Protein AF-A0A1M6RFF5-F1 (afdb_monomer_lite)

Foldseek 3Di:
DQCVQAVPAPQAQLQPRHGCDDPCNVVCVVVQFHQDPQARSHTRVVVCVQAVPPQFDKDKKKKKKKFFPCLVVCVVPDDPVVSVVVLVVLVVQLNVLLNVLVWGFPDDDRSMTMTMQDCSRRNPCSLVSNVVSQLSSLVVQPQQPPVHGPTFMFMEMEIDIWGWYWDDDDVGDIDTDTDDVNVLVRVQQRVVGGGQKYKYAPVSCVVCVVPADWDWDWDDGPPDDHTGIITMDGNHHD

pLDDT: mean 91.24, std 8.78, range [55.41, 98.75]

Radius of gyration: 18.97 Å; chains: 1; bounding box: 52×44×56 Å

Organism: NCBI:txid722472

Sequence (238 aa):
MLRLMSPTAHDRCRLCYAGFDGFTAPIMRAMGRAQWRRNPHYCEKCESVLAEQRGGTEMEIAVLFADVRGSTQFAASMRPAEFAALIQRFFKTATEIFTWTDAIIDKMVGDEVIGIFVPGLIGPDYRRRAVAAGLKLLRATGHADPAGPWLSIGVGVHAGETFLGSIGAEGGAYQFAVLGDTMNFGARLVAAAKGGEMVLSEAVWKDVSGEVAAQPRSLELKGYAGPVRTYATQLTPK

InterPro domains:
  IPR001054 Adenylyl cyclase class-3/4/guanylyl cyclase [PF00211] (60-231)
  IPR001054 Adenylyl cyclase class-3/4/guanylyl cyclase [PS50125] (62-190)
  IPR001054 Adenylyl cyclase class-3/4/guanylyl cyclase [SM00044] (11-216)
  IPR001054 Adenylyl cyclase class-3/4/guanylyl cyclase [cd07302] (60-232)
  IPR029787 Nucleotide cyclase [G3DSA:3.30.70.1230] (56-236)
  IPR029787 Nucleotide cyclase [SSF55073] (55-232)
  IPR050697 Adenylyl/Guanylyl Cyclase Class-3/4 [PTHR43081] (54-234)

Secondary structure (DSSP, 8-state):
-TTTTSTT-SSB-TTT--BSSSTTHHHHHHTT-SEETTEEEEEHHHHHHHH-SBT-EEEEEEEEEEEETTHHHHHHHS-HHHHHHHHHHHHHHHHHHHHHTT-EEEEEETTEEEEEE-HHHH-TTHHHHHHHHHHHHHHHTTTTSTT--SS-EEEEEEEEEEEEEEE--TTS--EEEEESHHHHHHHHHHHHPPTTEEEEEHHHHHHHTTTS--EEEEEE-TTSSSEEEEEEEE----

Structure (mmCIF, N/CA/C/O backbone):
data_AF-A0A1M6RFF5-F1
#
_entry.id   AF-A0A1M6RFF5-F1
#
loop_
_atom_site.group_PDB
_atom_site.id
_atom_site.type_symbol
_atom_site.label_atom_id
_atom_site.label_alt_id
_atom_site.label_comp_id
_atom_site.label_asym_id
_atom_site.label_entity_id
_atom_site.label_seq_id
_atom_site.pdbx_PDB_ins_code
_atom_site.Cartn_x
_atom_site.Cartn_y
_atom_site.Cartn_z
_atom_site.occupancy
_atom_site.B_iso_or_equiv
_atom_site.auth_seq_id
_atom_site.auth_comp_id
_atom_site.auth_asym_id
_atom_site.auth_atom_id
_atom_site.pdbx_PDB_model_num
ATOM 1 N N . MET A 1 1 ? 5.241 15.923 -25.890 1.00 75.00 1 MET A N 1
ATOM 2 C CA . MET A 1 1 ? 6.548 15.575 -26.494 1.00 75.00 1 MET A CA 1
ATOM 3 C C . MET A 1 1 ? 6.849 14.075 -26.414 1.00 75.00 1 MET A C 1
ATOM 5 O O . MET A 1 1 ? 6.876 13.443 -27.455 1.00 75.00 1 MET A O 1
ATOM 9 N N . LEU A 1 2 ? 6.972 13.464 -25.224 1.00 83.19 2 LEU A N 1
ATOM 10 C CA . LEU A 1 2 ? 7.360 12.042 -25.076 1.00 83.19 2 LEU A CA 1
ATOM 11 C C . LEU A 1 2 ? 6.427 11.027 -25.766 1.00 83.19 2 LEU A C 1
ATOM 13 O O . LEU A 1 2 ? 6.903 10.051 -26.345 1.00 83.19 2 LEU A O 1
ATOM 17 N N . ARG A 1 3 ? 5.112 11.287 -25.782 1.00 82.81 3 ARG A N 1
ATOM 18 C CA . ARG A 1 3 ? 4.137 10.468 -26.523 1.00 82.81 3 ARG A CA 1
ATOM 19 C C . ARG A 1 3 ? 4.398 10.466 -28.036 1.00 82.81 3 ARG A C 1
ATOM 21 O O . ARG A 1 3 ? 4.304 9.420 -28.665 1.00 82.81 3 ARG A O 1
ATOM 28 N N . LEU A 1 4 ? 4.778 11.618 -28.596 1.00 84.69 4 LEU A N 1
ATOM 29 C CA . LEU A 1 4 ? 5.130 11.763 -30.017 1.00 84.69 4 LEU A CA 1
ATOM 30 C C . LEU A 1 4 ? 6.469 11.090 -30.342 1.00 84.69 4 LEU A C 1
ATOM 32 O O . LEU A 1 4 ? 6.644 10.582 -31.438 1.00 84.69 4 LEU A O 1
ATOM 36 N N . MET A 1 5 ? 7.391 11.051 -29.377 1.00 83.56 5 MET A N 1
ATOM 37 C CA . MET A 1 5 ? 8.697 10.396 -29.518 1.00 83.56 5 MET A CA 1
ATOM 38 C C . MET A 1 5 ? 8.632 8.865 -29.435 1.00 83.56 5 MET A C 1
ATOM 40 O O . MET A 1 5 ? 9.646 8.216 -29.641 1.00 83.56 5 MET A O 1
ATOM 44 N N . SER A 1 6 ? 7.482 8.283 -29.089 1.00 83.06 6 SER A N 1
ATOM 45 C CA . SER A 1 6 ? 7.296 6.830 -28.973 1.00 83.06 6 SER A CA 1
ATOM 46 C C . SER A 1 6 ? 5.928 6.418 -29.526 1.00 83.06 6 SER A C 1
ATOM 48 O O . SER A 1 6 ? 5.113 5.871 -28.790 1.00 83.06 6 SER A O 1
ATOM 50 N N . PRO A 1 7 ? 5.602 6.718 -30.795 1.00 83.38 7 PRO A N 1
ATOM 51 C CA . PRO A 1 7 ? 4.227 6.642 -31.296 1.00 83.38 7 PRO A CA 1
ATOM 52 C C . PRO A 1 7 ? 3.668 5.212 -31.320 1.00 83.38 7 PRO A C 1
ATOM 54 O O . PRO A 1 7 ? 2.469 5.030 -31.147 1.00 83.38 7 PRO A O 1
ATOM 57 N N . THR A 1 8 ? 4.531 4.203 -31.453 1.00 87.56 8 THR A N 1
ATOM 58 C CA . THR A 1 8 ? 4.153 2.781 -31.515 1.00 87.56 8 THR A CA 1
ATOM 59 C C . THR A 1 8 ? 4.081 2.094 -30.150 1.00 87.56 8 THR A C 1
ATOM 61 O O . THR A 1 8 ? 3.824 0.897 -30.103 1.00 87.56 8 THR A O 1
ATOM 64 N N . ALA A 1 9 ? 4.390 2.799 -29.058 1.00 87.50 9 ALA A N 1
ATOM 65 C CA . ALA A 1 9 ? 4.389 2.210 -27.722 1.00 87.50 9 ALA A CA 1
ATOM 66 C C . ALA A 1 9 ? 2.955 2.033 -27.196 1.00 87.50 9 ALA A C 1
ATOM 68 O O . ALA A 1 9 ? 2.163 2.987 -27.213 1.00 87.50 9 ALA A O 1
ATOM 69 N N . HIS A 1 10 ? 2.636 0.837 -26.713 1.00 88.81 10 HIS A N 1
ATOM 70 C CA . HIS A 1 10 ? 1.368 0.529 -26.053 1.00 88.81 10 HIS A CA 1
ATOM 71 C C . HIS A 1 10 ? 1.511 0.709 -24.544 1.00 88.81 10 HIS A C 1
ATOM 73 O O . HIS A 1 10 ? 0.690 1.390 -23.926 1.00 88.81 10 HIS A O 1
ATOM 79 N N . ASP A 1 11 ? 2.607 0.201 -23.982 1.00 92.00 11 ASP A N 1
ATOM 80 C CA . ASP A 1 11 ? 2.916 0.317 -22.564 1.00 92.00 11 ASP A CA 1
ATOM 81 C C . ASP A 1 11 ? 3.683 1.606 -22.300 1.00 92.00 11 ASP A C 1
ATOM 83 O O . ASP A 1 11 ? 4.718 1.900 -22.907 1.00 92.00 11 ASP A O 1
ATOM 87 N N . ARG A 1 12 ? 3.148 2.428 -21.396 1.00 92.94 12 ARG A N 1
ATOM 88 C CA . ARG A 1 12 ? 3.664 3.775 -21.151 1.00 92.94 12 ARG A CA 1
ATOM 89 C C . ARG A 1 12 ? 3.690 4.117 -19.678 1.00 92.94 12 ARG A C 1
ATOM 91 O O . ARG A 1 12 ? 2.824 3.710 -18.910 1.00 92.94 12 ARG A O 1
ATOM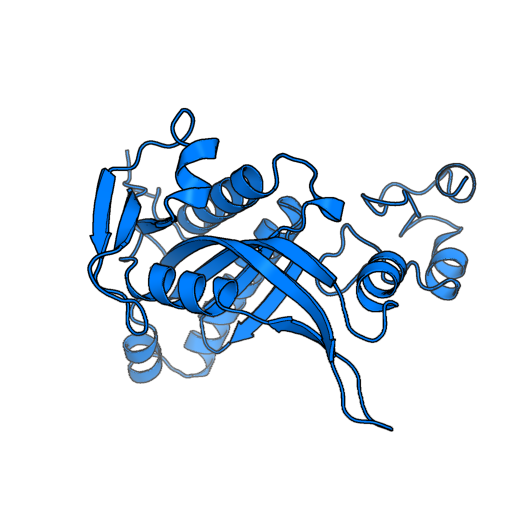 98 N N . CYS A 1 13 ? 4.638 4.978 -19.324 1.00 92.81 13 CYS A N 1
ATOM 99 C CA . CYS A 1 13 ? 4.656 5.634 -18.029 1.00 92.81 13 CYS A CA 1
ATOM 100 C C . CYS A 1 13 ? 3.371 6.452 -17.833 1.00 92.81 13 CYS A C 1
ATOM 102 O O . CYS A 1 13 ? 3.080 7.334 -18.643 1.00 92.81 13 CYS A O 1
ATOM 104 N N . ARG A 1 14 ? 2.640 6.220 -16.739 1.00 91.56 14 ARG A N 1
ATOM 105 C CA . ARG A 1 14 ? 1.388 6.931 -16.422 1.00 91.56 14 ARG A CA 1
ATOM 106 C C . ARG A 1 14 ? 1.585 8.418 -16.138 1.00 91.56 14 ARG A C 1
ATOM 108 O O . ARG A 1 14 ? 0.669 9.199 -16.365 1.00 91.56 14 ARG A O 1
ATOM 115 N N . LEU A 1 15 ? 2.780 8.819 -15.696 1.00 89.31 15 LEU A N 1
ATOM 116 C CA . LEU A 1 15 ? 3.081 10.221 -15.395 1.00 89.31 15 LEU A CA 1
ATOM 117 C C . LEU A 1 15 ? 3.548 11.003 -16.630 1.00 89.31 15 LEU A C 1
ATOM 119 O O . LEU A 1 15 ? 3.009 12.056 -16.953 1.00 89.31 15 LEU A O 1
ATOM 123 N N . CYS A 1 16 ? 4.575 10.509 -17.328 1.00 90.56 16 CYS A N 1
ATOM 124 C CA . CYS A 1 16 ? 5.233 11.260 -18.406 1.00 90.56 16 CYS A CA 1
ATOM 125 C C . CYS A 1 16 ? 4.971 10.716 -19.820 1.00 90.56 16 CYS A C 1
ATOM 127 O O . CYS A 1 16 ? 5.478 11.279 -20.791 1.00 90.56 16 CYS A O 1
ATOM 129 N N . TYR A 1 17 ? 4.199 9.632 -19.955 1.00 91.62 17 TYR A N 1
ATOM 130 C CA . TYR A 1 17 ? 3.838 8.984 -21.225 1.00 91.62 17 TYR A CA 1
ATOM 131 C C . TYR A 1 17 ? 5.009 8.428 -22.053 1.00 91.62 17 TYR A C 1
ATOM 133 O O . TYR A 1 17 ? 4.837 8.126 -23.239 1.00 91.62 17 TYR A O 1
ATOM 141 N N . ALA A 1 18 ? 6.192 8.281 -21.450 1.00 92.44 18 ALA A N 1
ATOM 142 C CA . ALA A 1 18 ? 7.324 7.596 -22.066 1.00 92.44 18 ALA A CA 1
ATOM 143 C C . ALA A 1 18 ? 6.964 6.138 -22.383 1.00 92.44 18 ALA A C 1
ATOM 145 O O . ALA A 1 18 ? 6.415 5.456 -21.521 1.00 92.44 18 ALA A O 1
ATOM 146 N N . GLY A 1 19 ? 7.250 5.690 -23.606 1.00 93.38 19 GLY A N 1
ATOM 147 C CA . GLY A 1 19 ? 7.002 4.314 -24.035 1.00 93.38 19 GLY A CA 1
ATOM 148 C C . GLY A 1 19 ? 8.021 3.325 -23.473 1.00 93.38 19 GLY A C 1
ATOM 149 O O . GLY A 1 19 ? 9.222 3.600 -23.504 1.00 93.38 19 GLY A O 1
ATOM 150 N N . PHE A 1 20 ? 7.532 2.187 -22.985 1.00 94.25 20 PHE A N 1
ATOM 151 C CA . PHE A 1 20 ? 8.335 1.072 -22.476 1.00 94.25 20 PHE A CA 1
ATOM 152 C C . PHE A 1 20 ? 8.594 -0.006 -23.532 1.00 94.25 20 PHE A C 1
ATOM 154 O O . PHE A 1 20 ? 9.557 -0.763 -23.414 1.00 94.25 20 PHE A O 1
ATOM 161 N N . ASP A 1 21 ? 7.778 -0.035 -24.581 1.00 92.94 21 ASP A N 1
ATOM 162 C CA . ASP A 1 21 ? 7.839 -0.955 -25.709 1.00 92.94 21 ASP A CA 1
ATOM 163 C C . ASP A 1 21 ? 7.992 -0.210 -27.052 1.00 92.94 21 ASP A C 1
ATOM 165 O O . ASP A 1 21 ? 8.159 1.015 -27.128 1.00 92.94 21 ASP A O 1
ATOM 169 N N . GLY A 1 22 ? 7.994 -0.975 -28.143 1.00 90.88 22 GLY A N 1
ATOM 170 C CA . GLY A 1 22 ? 8.186 -0.459 -29.494 1.00 90.88 22 GLY A CA 1
ATOM 171 C C . GLY A 1 22 ? 9.643 -0.138 -29.839 1.00 90.88 22 GLY A C 1
ATOM 172 O O . GLY A 1 22 ? 10.573 -0.332 -29.055 1.00 90.88 22 GLY A O 1
ATOM 173 N N . PHE A 1 23 ? 9.855 0.364 -31.057 1.00 92.00 23 PHE A N 1
ATOM 174 C CA . PHE A 1 23 ? 11.204 0.521 -31.612 1.00 92.00 23 PHE A CA 1
ATOM 175 C C . PHE A 1 23 ? 12.055 1.573 -30.877 1.00 92.00 23 PHE A C 1
ATOM 177 O O . PHE A 1 23 ? 13.281 1.509 -30.903 1.00 92.00 23 PHE A O 1
ATOM 184 N N . THR A 1 24 ? 11.418 2.527 -30.187 1.00 90.81 24 THR A N 1
ATOM 185 C CA . THR A 1 24 ? 12.099 3.581 -29.418 1.00 90.81 24 THR A CA 1
ATOM 186 C C . THR A 1 24 ? 12.433 3.175 -27.982 1.00 90.81 24 THR A C 1
ATOM 188 O O . THR A 1 24 ? 13.111 3.931 -27.288 1.00 90.81 24 THR A O 1
ATOM 191 N N . ALA A 1 25 ? 11.986 2.003 -27.510 1.00 91.62 25 ALA A N 1
ATOM 192 C CA . ALA A 1 25 ? 12.207 1.555 -26.133 1.00 91.62 25 ALA A CA 1
ATOM 193 C C . ALA A 1 25 ? 13.691 1.495 -25.715 1.00 91.62 25 ALA A C 1
ATOM 195 O O . ALA A 1 25 ? 13.999 1.927 -24.602 1.00 91.62 25 ALA A O 1
ATOM 196 N N . PRO A 1 26 ? 14.651 1.033 -26.549 1.00 93.19 26 PRO A N 1
ATOM 197 C CA . PRO A 1 26 ? 16.071 1.077 -26.190 1.00 93.19 26 PRO A CA 1
ATOM 198 C C . PRO A 1 26 ? 16.573 2.498 -25.901 1.00 93.19 26 PRO A C 1
ATOM 200 O O . PRO A 1 26 ? 17.282 2.706 -24.919 1.00 93.19 26 PRO A O 1
ATOM 203 N N . ILE A 1 27 ? 16.140 3.482 -26.699 1.00 93.38 27 ILE A N 1
ATOM 204 C CA . ILE A 1 27 ? 16.496 4.896 -26.515 1.00 93.38 27 ILE A CA 1
ATOM 205 C C . ILE A 1 27 ? 15.865 5.435 -25.227 1.00 93.38 27 ILE A C 1
ATOM 207 O O . ILE A 1 27 ? 16.548 6.064 -24.424 1.00 93.38 27 ILE A O 1
ATOM 211 N N . MET A 1 28 ? 14.583 5.143 -24.983 1.00 93.19 28 MET A N 1
ATOM 212 C CA . MET A 1 28 ? 13.897 5.562 -23.754 1.00 93.19 28 MET A CA 1
ATOM 213 C C . MET A 1 28 ? 14.585 4.999 -22.504 1.00 93.19 28 MET A C 1
ATOM 215 O O . MET A 1 28 ? 14.827 5.744 -21.555 1.00 93.19 28 MET A O 1
ATOM 219 N N . ARG A 1 29 ? 14.977 3.718 -22.516 1.00 93.25 29 ARG A N 1
ATOM 220 C CA . ARG A 1 29 ? 15.738 3.101 -21.417 1.00 93.25 29 ARG A CA 1
ATOM 221 C C . ARG A 1 29 ? 17.083 3.788 -21.191 1.00 93.25 29 ARG A C 1
ATOM 223 O O . ARG A 1 29 ? 17.393 4.112 -20.052 1.00 93.25 29 ARG A O 1
ATOM 230 N N . ALA A 1 30 ? 17.830 4.094 -22.254 1.00 92.44 30 ALA A N 1
ATOM 231 C CA . ALA A 1 30 ? 19.095 4.827 -22.146 1.00 92.44 30 ALA A CA 1
ATOM 232 C C . ALA A 1 30 ? 18.930 6.236 -21.538 1.00 92.44 30 ALA A C 1
ATOM 234 O O . ALA A 1 30 ? 19.848 6.749 -20.908 1.00 92.44 30 ALA A O 1
ATOM 235 N N . MET A 1 31 ? 17.747 6.846 -21.665 1.00 90.50 31 MET A N 1
ATOM 236 C CA . MET A 1 31 ? 17.395 8.123 -21.025 1.00 90.50 31 MET A CA 1
ATOM 237 C C . MET A 1 31 ? 16.884 7.972 -19.575 1.00 90.50 31 MET A C 1
ATOM 239 O O . MET A 1 31 ? 16.286 8.910 -19.040 1.00 90.50 31 MET A O 1
ATOM 243 N N . GLY A 1 32 ? 17.045 6.798 -18.954 1.00 90.69 32 GLY A N 1
ATOM 244 C CA . GLY A 1 32 ? 16.529 6.497 -17.616 1.00 90.69 32 GLY A CA 1
ATOM 245 C C . GLY A 1 32 ? 15.008 6.372 -17.581 1.00 90.69 32 GLY A C 1
ATOM 246 O O . 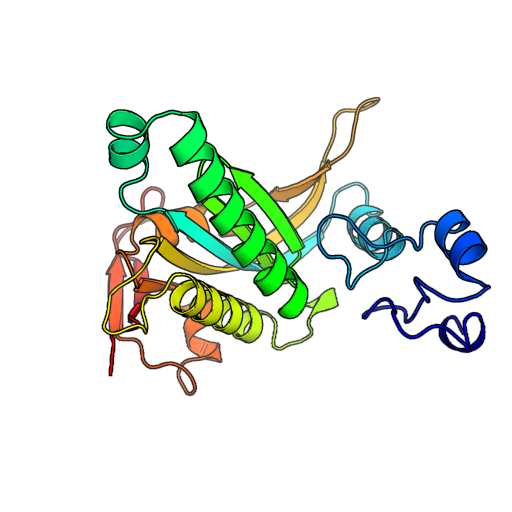GLY A 1 32 ? 14.375 6.734 -16.599 1.00 90.69 32 GLY A O 1
ATOM 247 N N . ARG A 1 33 ? 14.367 5.950 -18.677 1.00 93.31 33 ARG A N 1
ATOM 248 C CA . ARG A 1 33 ? 12.905 5.773 -18.747 1.00 93.31 33 ARG A CA 1
ATOM 249 C C . ARG A 1 33 ? 12.496 4.307 -18.872 1.00 93.31 33 ARG A C 1
ATOM 251 O O . ARG A 1 33 ? 11.455 4.019 -19.457 1.00 93.31 33 ARG A O 1
ATOM 258 N N . ALA A 1 34 ? 13.294 3.389 -18.329 1.00 92.88 34 ALA A N 1
ATOM 259 C CA . ALA A 1 34 ? 12.854 2.012 -18.131 1.00 92.88 34 ALA A CA 1
ATOM 260 C C . ALA A 1 34 ? 11.740 1.948 -17.073 1.00 92.88 34 ALA A C 1
ATOM 262 O O . ALA A 1 34 ? 11.522 2.916 -16.340 1.00 92.88 34 ALA A O 1
ATOM 263 N N . GLN A 1 35 ? 11.020 0.829 -17.013 1.00 93.19 35 GLN A N 1
ATOM 264 C CA . GLN A 1 35 ? 10.002 0.607 -15.988 1.00 93.19 35 GLN A CA 1
ATOM 265 C C . GLN A 1 35 ? 10.637 0.609 -14.601 1.00 93.19 35 GLN A C 1
ATOM 267 O O . GLN A 1 35 ? 11.632 -0.069 -14.354 1.00 93.19 35 GLN A O 1
ATOM 272 N N . TRP A 1 36 ? 10.032 1.352 -13.686 1.00 91.12 36 TRP A N 1
ATOM 273 C CA . TRP A 1 36 ? 10.502 1.442 -12.319 1.00 91.12 36 TRP A CA 1
ATOM 274 C C . TRP A 1 36 ? 10.173 0.170 -11.541 1.00 91.12 36 TRP A C 1
ATOM 276 O O . TRP A 1 36 ? 9.034 -0.296 -11.521 1.00 91.12 36 TRP A O 1
ATOM 286 N N . ARG A 1 37 ? 11.162 -0.367 -10.824 1.00 88.94 37 ARG A N 1
ATOM 287 C CA . ARG A 1 37 ? 11.017 -1.612 -10.060 1.00 88.94 37 ARG A CA 1
ATOM 288 C C . ARG A 1 37 ? 9.941 -1.553 -8.967 1.00 88.94 37 ARG A C 1
ATOM 290 O O . ARG A 1 37 ? 9.351 -2.586 -8.665 1.00 88.94 37 ARG A O 1
ATOM 297 N N . ARG A 1 38 ? 9.687 -0.385 -8.363 1.00 88.25 38 ARG A N 1
ATOM 298 C CA . ARG A 1 38 ? 8.684 -0.239 -7.287 1.00 88.25 38 ARG A CA 1
ATOM 299 C C . ARG A 1 38 ? 7.257 -0.098 -7.811 1.00 88.25 38 ARG A C 1
ATOM 301 O O . ARG A 1 38 ? 6.327 -0.367 -7.061 1.00 88.25 38 ARG A O 1
ATOM 308 N N . ASN A 1 39 ? 7.090 0.323 -9.066 1.00 92.19 39 ASN A N 1
ATOM 309 C CA . ASN A 1 39 ? 5.821 0.294 -9.785 1.00 92.19 39 ASN A CA 1
ATOM 310 C C . ASN A 1 39 ? 6.082 0.379 -11.308 1.00 92.19 39 ASN A C 1
ATOM 312 O O . ASN A 1 39 ? 6.390 1.466 -11.811 1.00 92.19 39 ASN A O 1
ATOM 316 N N . PRO A 1 40 ? 5.919 -0.730 -12.054 1.00 93.31 40 PRO A N 1
ATOM 317 C CA . PRO A 1 40 ? 6.206 -0.792 -13.491 1.00 93.31 40 PRO A CA 1
ATOM 318 C C . PRO A 1 40 ? 5.343 0.108 -14.389 1.00 93.31 40 PRO A C 1
ATOM 320 O O . PRO A 1 40 ? 5.634 0.233 -15.580 1.00 93.31 40 PRO A O 1
ATOM 323 N N . HIS A 1 41 ? 4.291 0.742 -13.858 1.00 93.19 41 HIS A N 1
ATOM 324 C CA . HIS A 1 41 ? 3.524 1.761 -14.578 1.00 93.19 41 HIS A CA 1
ATOM 325 C C . HIS A 1 41 ? 4.205 3.134 -14.607 1.00 93.19 41 HIS A C 1
ATOM 327 O O . HIS A 1 41 ? 3.755 4.022 -15.331 1.00 93.19 41 HIS A O 1
ATOM 333 N N . TYR A 1 42 ? 5.286 3.327 -13.854 1.00 92.31 42 TYR A N 1
ATOM 334 C CA . TYR A 1 42 ? 6.084 4.549 -13.849 1.00 92.31 42 TYR A CA 1
ATOM 335 C C . TYR A 1 42 ? 7.500 4.255 -14.336 1.00 92.31 42 TYR A C 1
ATOM 337 O O . TYR A 1 42 ? 7.938 3.108 -14.342 1.00 92.31 42 TYR A O 1
ATOM 345 N N . CYS A 1 43 ? 8.213 5.282 -14.799 1.00 92.69 43 CYS A N 1
ATOM 346 C CA . CYS A 1 43 ? 9.575 5.115 -15.304 1.00 92.69 43 CYS A CA 1
ATOM 347 C C . CYS A 1 43 ? 10.625 5.525 -14.266 1.00 92.69 43 CYS A C 1
ATOM 349 O O . CYS A 1 43 ? 10.338 6.374 -13.426 1.00 92.69 43 CYS A O 1
ATOM 351 N N . GLU A 1 44 ? 11.849 5.013 -14.370 1.00 90.19 44 GLU A N 1
ATOM 352 C CA . GLU A 1 44 ? 12.970 5.347 -13.468 1.00 90.19 44 GLU A CA 1
ATOM 353 C C . GLU A 1 44 ? 13.231 6.864 -13.363 1.00 90.19 44 GLU A C 1
ATOM 355 O O . GLU A 1 44 ? 13.549 7.374 -12.296 1.00 90.19 44 GLU A O 1
ATOM 360 N N . LYS A 1 45 ? 12.995 7.648 -14.424 1.00 87.56 45 LYS A N 1
ATOM 361 C CA . LYS A 1 45 ? 13.113 9.116 -14.365 1.00 87.56 45 LYS A CA 1
ATOM 362 C C . LYS A 1 45 ? 12.076 9.757 -13.435 1.00 87.56 45 LYS A C 1
ATOM 364 O O . LYS A 1 45 ? 12.307 10.839 -12.916 1.00 87.56 45 LYS A O 1
ATOM 369 N N . CYS A 1 46 ? 10.921 9.127 -13.229 1.00 83.88 46 CYS A N 1
ATOM 370 C CA . CYS A 1 46 ? 9.929 9.604 -12.263 1.00 83.88 46 CYS A CA 1
ATOM 371 C C . CYS A 1 46 ? 10.393 9.338 -10.828 1.00 83.88 46 CYS A C 1
ATOM 373 O O . CYS A 1 46 ? 10.234 10.212 -9.984 1.00 83.88 46 CYS A O 1
ATOM 375 N N . GLU A 1 47 ? 11.014 8.182 -10.571 1.00 79.38 47 GLU A N 1
ATOM 376 C CA . GLU A 1 47 ? 11.708 7.915 -9.304 1.00 79.38 47 GLU A CA 1
ATOM 377 C C . GLU A 1 47 ? 12.803 8.949 -9.071 1.00 79.38 47 GLU A C 1
ATOM 379 O O . GLU A 1 47 ? 12.871 9.538 -7.996 1.00 79.38 47 GLU A O 1
ATOM 384 N N . SER A 1 48 ? 13.623 9.208 -10.091 1.00 76.06 48 SER A N 1
ATOM 385 C CA . SER A 1 48 ? 14.711 10.164 -9.969 1.00 76.06 48 SER A CA 1
ATOM 386 C C . SER A 1 48 ? 14.175 11.561 -9.675 1.00 76.06 48 SER A C 1
ATOM 388 O O . SER A 1 48 ? 14.680 12.188 -8.769 1.00 76.06 48 SER A O 1
ATOM 390 N N . VAL A 1 49 ? 13.101 12.025 -10.318 1.00 75.81 49 VAL A N 1
ATOM 391 C CA . VAL A 1 49 ? 12.481 13.325 -9.994 1.00 75.81 49 VAL A CA 1
ATOM 392 C C . VAL A 1 49 ? 11.934 13.366 -8.562 1.00 75.81 49 VAL A C 1
ATOM 394 O O . VAL A 1 49 ? 12.097 14.380 -7.888 1.00 75.81 49 VAL A O 1
ATOM 397 N N . LEU A 1 50 ? 11.332 12.276 -8.073 1.00 70.38 50 LEU A N 1
ATOM 398 C CA . LEU A 1 50 ? 10.900 12.171 -6.672 1.00 70.38 50 LEU A CA 1
ATOM 399 C C . LEU A 1 50 ? 12.089 12.162 -5.690 1.00 70.38 50 LEU A C 1
ATOM 401 O O . LEU A 1 50 ? 11.939 12.588 -4.549 1.00 70.38 50 LEU A O 1
ATOM 405 N N . ALA A 1 51 ? 13.263 11.696 -6.124 1.00 66.38 51 ALA A N 1
ATOM 406 C CA . ALA A 1 51 ? 14.465 11.541 -5.304 1.00 66.38 51 ALA A CA 1
ATOM 407 C C . ALA A 1 51 ? 15.536 12.642 -5.499 1.00 66.38 51 ALA A C 1
ATOM 409 O O . ALA A 1 51 ? 16.453 12.742 -4.687 1.00 66.38 51 ALA A O 1
ATOM 410 N N . GLU A 1 52 ? 15.461 13.444 -6.568 1.00 60.84 52 GLU A N 1
ATOM 411 C CA . GLU A 1 52 ? 16.509 14.374 -7.042 1.00 60.84 52 GLU A CA 1
ATOM 412 C C . GLU A 1 52 ? 16.622 15.633 -6.164 1.00 60.84 52 GLU A C 1
ATOM 414 O O . GLU A 1 52 ? 17.632 16.336 -6.221 1.00 60.84 52 GLU A O 1
ATOM 419 N N . GLN A 1 53 ? 15.654 15.881 -5.278 1.00 55.94 53 GLN A N 1
ATOM 420 C CA . GLN A 1 53 ? 15.820 16.808 -4.159 1.00 55.94 53 GLN A CA 1
ATOM 421 C C . GLN A 1 53 ? 16.677 16.116 -3.088 1.00 55.94 53 GLN A C 1
ATOM 423 O O . GLN A 1 53 ? 16.171 15.368 -2.248 1.00 55.94 53 GLN A O 1
ATOM 428 N N . ARG A 1 54 ? 17.999 16.341 -3.112 1.00 57.12 54 ARG A N 1
ATOM 429 C CA . ARG A 1 54 ? 18.863 16.003 -1.967 1.00 57.12 54 ARG A CA 1
ATOM 430 C C . ARG A 1 54 ? 18.283 16.695 -0.732 1.00 57.12 54 ARG A C 1
ATOM 432 O O . ARG A 1 54 ? 18.237 17.919 -0.698 1.00 57.12 54 ARG A O 1
ATOM 439 N N . GLY A 1 55 ? 17.827 15.910 0.242 1.00 62.53 55 GLY A N 1
ATOM 440 C CA . GLY A 1 55 ? 17.120 16.422 1.418 1.00 62.53 55 GLY A CA 1
ATOM 441 C C . GLY A 1 55 ? 15.600 16.239 1.405 1.00 62.53 55 GLY A C 1
ATOM 442 O O . GLY A 1 55 ? 14.988 16.620 2.387 1.00 62.53 55 GLY A O 1
ATOM 443 N N . GLY A 1 56 ? 15.002 15.622 0.377 1.00 76.69 56 GLY A N 1
ATOM 444 C CA . GLY A 1 56 ? 13.580 15.247 0.355 1.00 76.69 56 GLY A CA 1
ATOM 445 C C . GLY A 1 56 ? 12.593 16.415 0.413 1.00 76.69 56 GLY A C 1
ATOM 446 O O . GLY A 1 56 ? 12.957 17.579 0.270 1.00 76.69 56 GLY A O 1
ATOM 447 N N . THR A 1 57 ? 11.314 16.093 0.580 1.00 85.00 57 THR A N 1
ATOM 448 C CA . THR A 1 57 ? 10.231 17.057 0.788 1.00 85.00 57 THR A CA 1
ATOM 449 C C . THR A 1 57 ? 9.285 16.545 1.866 1.00 85.00 57 THR A C 1
ATOM 451 O O . THR A 1 57 ? 9.042 15.341 1.969 1.00 85.00 57 THR A O 1
ATOM 454 N N . GLU A 1 58 ? 8.759 17.452 2.681 1.00 90.25 58 GLU A N 1
ATOM 455 C CA . GLU A 1 58 ? 7.642 17.149 3.567 1.00 90.25 58 GLU A CA 1
ATOM 456 C C . GLU A 1 58 ? 6.353 17.274 2.767 1.00 90.25 58 GLU A C 1
ATOM 458 O O . GLU A 1 58 ? 6.055 18.322 2.192 1.00 90.25 58 GLU A O 1
ATOM 463 N N . MET A 1 59 ? 5.605 16.181 2.686 1.00 91.56 59 MET A N 1
ATOM 464 C CA . MET A 1 59 ? 4.322 16.184 2.007 1.00 91.56 59 MET A CA 1
ATOM 465 C C . MET A 1 59 ? 3.374 15.173 2.624 1.00 91.56 59 MET A C 1
ATOM 467 O O . MET A 1 59 ? 3.777 14.177 3.227 1.00 91.56 59 MET A O 1
ATOM 471 N N . GLU A 1 60 ? 2.088 15.418 2.427 1.00 95.44 60 GLU A N 1
ATOM 472 C CA . GLU A 1 60 ? 1.065 14.461 2.794 1.00 95.44 60 GLU A CA 1
ATOM 473 C C . GLU A 1 60 ? 1.031 13.291 1.803 1.00 95.44 60 GLU A C 1
ATOM 475 O O . GLU A 1 60 ? 1.006 13.479 0.583 1.00 95.44 60 GLU A O 1
ATOM 480 N N . ILE A 1 61 ? 1.014 12.070 2.333 1.00 97.00 61 ILE A N 1
ATOM 481 C CA . ILE A 1 61 ? 0.842 10.832 1.567 1.00 97.00 61 ILE A CA 1
ATOM 482 C C . ILE A 1 61 ? -0.195 9.945 2.249 1.00 97.00 61 ILE A C 1
ATOM 484 O O . ILE A 1 61 ? -0.539 10.159 3.411 1.00 97.00 61 ILE A O 1
ATOM 488 N N . ALA A 1 62 ? -0.655 8.904 1.554 1.00 98.38 62 ALA A N 1
ATOM 489 C CA . ALA A 1 62 ? -1.305 7.776 2.210 1.00 98.38 62 ALA A CA 1
ATOM 490 C C . ALA A 1 62 ? -0.377 6.562 2.208 1.00 98.38 62 ALA A C 1
ATOM 492 O O . ALA A 1 62 ? 0.380 6.334 1.267 1.00 98.38 62 ALA A O 1
ATOM 493 N N . VAL A 1 63 ? -0.450 5.776 3.271 1.00 98.50 63 VAL A N 1
ATOM 494 C CA . VAL A 1 63 ? 0.310 4.544 3.454 1.00 98.50 63 VAL A CA 1
ATOM 495 C C . VAL A 1 63 ? -0.658 3.408 3.723 1.00 98.50 63 VAL A C 1
ATOM 497 O O . VAL A 1 63 ? -1.624 3.556 4.474 1.00 98.50 63 VAL A O 1
ATOM 500 N N . LEU A 1 64 ? -0.393 2.272 3.096 1.00 98.69 64 LEU A N 1
ATOM 501 C CA . LEU A 1 64 ? -1.084 1.022 3.345 1.00 98.69 64 LEU A CA 1
ATOM 502 C C . LEU A 1 64 ? -0.076 -0.002 3.830 1.00 98.69 64 LEU A C 1
ATOM 504 O O . LEU A 1 64 ? 0.921 -0.260 3.161 1.00 98.69 64 LEU A O 1
ATOM 508 N N . PHE A 1 65 ? -0.402 -0.626 4.948 1.00 98.69 65 PHE A N 1
ATOM 509 C CA . PHE A 1 65 ? 0.299 -1.775 5.491 1.00 98.69 65 PHE A CA 1
ATOM 510 C C . PHE A 1 65 ? -0.619 -2.990 5.392 1.00 98.69 65 PHE A C 1
ATOM 512 O O . PHE A 1 65 ? -1.800 -2.900 5.735 1.00 98.69 65 PHE A O 1
ATOM 519 N N . ALA A 1 66 ? -0.100 -4.118 4.922 1.00 98.44 66 ALA A N 1
ATOM 520 C CA . ALA A 1 66 ? -0.808 -5.389 4.959 1.00 98.44 66 ALA A CA 1
ATOM 521 C C . ALA A 1 66 ? 0.123 -6.478 5.478 1.00 98.44 66 ALA A C 1
ATOM 523 O O . ALA A 1 66 ? 1.205 -6.676 4.936 1.00 98.44 66 ALA A O 1
ATOM 524 N N . ASP A 1 67 ? -0.320 -7.176 6.515 1.00 97.75 67 ASP A N 1
ATOM 525 C CA . ASP A 1 67 ? 0.513 -8.101 7.280 1.00 97.75 67 ASP A CA 1
ATOM 526 C C . ASP A 1 67 ? -0.262 -9.388 7.592 1.00 97.75 67 ASP A C 1
ATOM 528 O O . ASP A 1 67 ? -1.485 -9.360 7.818 1.00 97.75 67 ASP A O 1
ATOM 532 N N . VAL A 1 68 ? 0.441 -10.521 7.538 1.00 97.19 68 VAL A N 1
ATOM 533 C CA . VAL A 1 68 ? -0.145 -11.861 7.631 1.00 97.19 68 VAL A CA 1
ATOM 534 C C . VAL A 1 68 ? -0.484 -12.187 9.080 1.00 97.19 68 VAL A C 1
ATOM 536 O O . VAL A 1 68 ? 0.315 -12.063 10.001 1.00 97.19 68 VAL A O 1
ATOM 539 N N . ARG A 1 69 ? -1.703 -12.677 9.308 1.00 96.06 69 ARG A N 1
ATOM 540 C CA . ARG A 1 69 ? -2.132 -13.123 10.636 1.00 96.06 69 ARG A CA 1
ATOM 541 C C . ARG A 1 69 ? -1.726 -14.575 10.847 1.00 96.06 69 ARG A C 1
ATOM 543 O O . ARG A 1 69 ? -2.022 -15.435 10.023 1.00 96.06 69 ARG A O 1
ATOM 550 N N . GLY A 1 70 ? -1.089 -14.846 11.986 1.00 90.50 70 GLY A N 1
ATOM 551 C CA . GLY A 1 70 ? -0.656 -16.195 12.358 1.00 90.50 70 GLY A CA 1
ATOM 552 C C . GLY A 1 70 ? 0.618 -16.669 11.651 1.00 90.50 70 GLY A C 1
ATOM 553 O O . GLY A 1 70 ? 0.920 -17.859 11.693 1.00 90.50 70 GLY A O 1
ATOM 554 N N . SER A 1 71 ? 1.397 -15.773 11.040 1.00 86.88 71 SER A N 1
ATOM 555 C CA . SER A 1 71 ? 2.635 -16.127 10.334 1.00 86.88 71 SER A CA 1
ATOM 556 C C . SER A 1 71 ? 3.655 -16.866 11.193 1.00 86.88 71 SER A C 1
ATOM 558 O O . SER A 1 71 ? 4.221 -17.852 10.732 1.00 86.88 71 SER A O 1
ATOM 560 N N . THR A 1 72 ? 3.827 -16.491 12.462 1.00 84.88 72 THR A N 1
ATOM 561 C CA . THR A 1 72 ? 4.697 -17.224 13.399 1.00 84.88 72 THR A CA 1
ATOM 562 C C . THR A 1 72 ? 4.258 -18.681 13.576 1.00 84.88 72 THR A C 1
ATOM 564 O O . THR A 1 72 ? 5.096 -19.576 13.659 1.00 84.88 72 THR A O 1
ATOM 567 N N . GLN A 1 73 ? 2.947 -18.943 13.600 1.00 85.75 73 GLN A N 1
ATOM 568 C CA . GLN A 1 73 ? 2.414 -20.306 13.698 1.00 85.75 73 GLN A CA 1
ATOM 569 C C . GLN A 1 73 ? 2.655 -21.088 12.403 1.00 85.75 73 GLN A C 1
ATOM 571 O O . GLN A 1 73 ? 3.044 -22.255 12.460 1.00 85.75 73 GLN A O 1
ATOM 576 N N . PHE A 1 74 ? 2.496 -20.451 11.239 1.00 85.62 74 PHE A N 1
ATOM 577 C CA . PHE A 1 74 ? 2.860 -21.056 9.956 1.00 85.62 74 PHE A CA 1
ATOM 578 C C . PHE A 1 74 ? 4.352 -21.376 9.884 1.00 85.62 74 PHE A C 1
ATOM 580 O O . PHE A 1 74 ? 4.711 -22.499 9.551 1.00 85.62 74 PHE A O 1
ATOM 587 N N . ALA A 1 75 ? 5.221 -20.447 10.281 1.00 83.69 75 ALA A N 1
ATOM 588 C CA . ALA A 1 75 ? 6.665 -20.659 10.301 1.00 83.69 75 ALA A CA 1
ATOM 589 C C . ALA A 1 75 ? 7.092 -21.807 11.236 1.00 83.69 75 ALA A C 1
ATOM 591 O O . ALA A 1 75 ? 8.083 -22.477 10.960 1.00 83.69 75 ALA A O 1
ATOM 592 N N . ALA A 1 76 ? 6.348 -22.052 12.320 1.00 86.25 76 ALA A N 1
ATOM 593 C CA . ALA A 1 76 ? 6.627 -23.138 13.260 1.00 86.25 76 ALA A CA 1
ATOM 594 C C . ALA A 1 76 ? 6.081 -24.508 12.807 1.00 86.25 76 ALA A C 1
ATOM 596 O O . ALA A 1 76 ? 6.596 -25.538 13.236 1.00 86.25 76 ALA A O 1
ATOM 597 N N . SER A 1 77 ? 5.033 -24.531 11.977 1.00 90.44 77 SER A N 1
ATOM 598 C CA . SER A 1 77 ? 4.305 -25.756 11.598 1.00 90.44 77 SER A CA 1
ATOM 599 C C . SER A 1 77 ? 4.514 -26.206 10.149 1.00 90.44 77 SER A C 1
ATOM 601 O O . SER A 1 77 ? 4.306 -27.380 9.846 1.00 90.44 77 SER A O 1
ATOM 603 N N . MET A 1 78 ? 4.927 -25.309 9.251 1.00 92.00 78 MET A N 1
ATOM 604 C CA . MET A 1 78 ? 5.181 -25.601 7.837 1.00 92.00 78 MET A CA 1
ATOM 605 C C . MET A 1 78 ? 6.656 -25.893 7.586 1.00 92.00 78 MET A C 1
ATOM 607 O O . MET A 1 78 ? 7.541 -25.397 8.287 1.00 92.00 78 MET A O 1
ATOM 611 N N . ARG A 1 79 ? 6.954 -26.629 6.508 1.00 94.88 79 ARG A N 1
ATOM 612 C CA . ARG A 1 79 ? 8.338 -26.702 6.034 1.00 94.88 79 ARG A CA 1
ATOM 613 C C . ARG A 1 79 ? 8.757 -25.319 5.516 1.00 94.88 79 ARG A C 1
ATOM 615 O O . ARG A 1 79 ? 7.961 -24.670 4.833 1.00 94.88 79 ARG A O 1
ATOM 622 N N . PRO A 1 80 ? 10.013 -24.881 5.725 1.00 92.38 80 PRO A N 1
ATOM 623 C CA . PRO A 1 80 ? 10.464 -23.554 5.297 1.00 92.38 80 PRO A CA 1
ATOM 624 C C . PRO A 1 80 ? 10.196 -23.237 3.818 1.00 92.38 80 PRO A C 1
ATOM 626 O O . PRO A 1 80 ? 9.825 -22.117 3.481 1.00 92.38 80 PRO A O 1
ATOM 629 N N . ALA A 1 81 ? 10.325 -24.231 2.932 1.00 94.50 81 ALA A N 1
ATOM 630 C CA . ALA A 1 81 ? 10.055 -24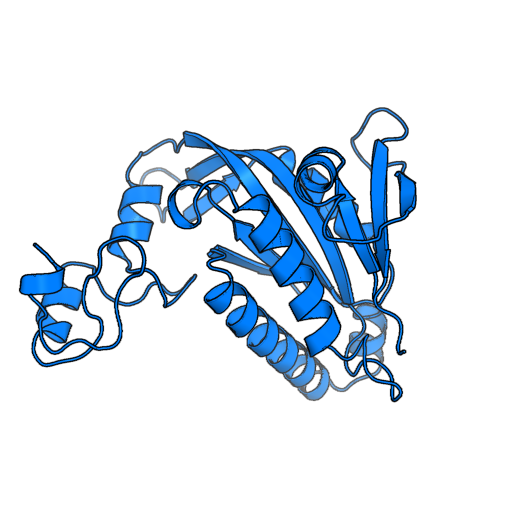.067 1.503 1.00 94.50 81 ALA A CA 1
ATOM 631 C C . ALA A 1 81 ? 8.567 -23.813 1.189 1.00 94.50 81 ALA A C 1
ATOM 633 O O . ALA A 1 81 ? 8.253 -23.038 0.288 1.00 94.50 81 ALA A O 1
ATOM 634 N N . GLU A 1 82 ? 7.649 -24.432 1.936 1.00 94.44 82 GLU A N 1
ATOM 635 C CA . GLU A 1 82 ? 6.203 -24.237 1.770 1.00 94.44 82 GLU A CA 1
ATOM 636 C C . GLU A 1 82 ? 5.787 -22.855 2.269 1.00 94.44 82 GLU A C 1
ATOM 638 O O . GLU A 1 82 ? 5.063 -22.140 1.575 1.00 94.44 82 GLU A O 1
ATOM 643 N N . PHE A 1 83 ? 6.317 -22.442 3.425 1.00 92.88 83 PHE A N 1
ATOM 644 C CA . PHE A 1 83 ? 6.100 -21.098 3.948 1.00 92.88 83 PHE A CA 1
ATOM 645 C C . PHE A 1 83 ? 6.643 -20.032 2.987 1.00 92.88 83 PHE A C 1
ATOM 647 O O . PHE A 1 83 ? 5.941 -19.080 2.652 1.00 92.88 83 PHE A O 1
ATOM 654 N N . ALA A 1 84 ? 7.850 -20.229 2.447 1.00 92.94 84 ALA A N 1
ATOM 655 C CA . ALA A 1 84 ? 8.420 -19.329 1.448 1.00 92.94 84 ALA A CA 1
ATOM 656 C C . ALA A 1 84 ? 7.550 -19.235 0.182 1.00 92.94 84 ALA A C 1
ATOM 658 O O . ALA A 1 84 ? 7.355 -18.137 -0.336 1.00 92.94 84 ALA A O 1
ATOM 659 N N . ALA A 1 85 ? 6.994 -20.349 -0.303 1.00 94.75 85 ALA A N 1
ATOM 660 C CA . ALA A 1 85 ? 6.089 -20.348 -1.453 1.00 94.75 85 ALA A CA 1
ATOM 661 C C . ALA A 1 85 ? 4.769 -19.606 -1.161 1.00 94.75 85 ALA A C 1
ATOM 663 O O . ALA A 1 85 ? 4.279 -18.860 -2.013 1.00 94.75 85 ALA A O 1
ATOM 664 N N . LEU A 1 86 ? 4.216 -19.758 0.048 1.00 95.31 86 LEU A N 1
ATOM 665 C CA . LEU A 1 86 ? 3.023 -19.035 0.496 1.00 95.31 86 LEU A CA 1
ATOM 666 C C . LEU A 1 86 ? 3.262 -17.518 0.532 1.00 95.31 86 LEU A C 1
ATOM 668 O O . LEU A 1 86 ? 2.474 -16.756 -0.032 1.00 95.31 86 LEU A O 1
ATOM 672 N N . ILE A 1 87 ? 4.376 -17.084 1.128 1.00 95.56 87 ILE A N 1
ATOM 673 C CA . ILE A 1 87 ? 4.752 -15.665 1.186 1.00 95.56 87 ILE A CA 1
ATOM 674 C C . ILE A 1 87 ? 5.050 -15.112 -0.214 1.00 95.56 87 ILE A C 1
ATOM 676 O O . ILE A 1 87 ? 4.599 -14.020 -0.550 1.00 95.56 87 ILE A O 1
ATOM 680 N N . GLN A 1 88 ? 5.707 -15.876 -1.090 1.00 95.69 88 GLN A N 1
ATOM 681 C CA . GLN A 1 88 ? 5.919 -15.463 -2.484 1.00 95.69 88 GLN A CA 1
ATOM 682 C C . GLN A 1 88 ? 4.599 -15.268 -3.242 1.00 95.69 88 GLN A C 1
ATOM 684 O O . GLN A 1 88 ? 4.456 -14.295 -3.987 1.00 95.69 88 GLN A O 1
ATOM 689 N N . ARG A 1 89 ? 3.606 -16.144 -3.032 1.00 97.25 89 ARG A N 1
ATOM 690 C CA . ARG A 1 89 ? 2.258 -15.972 -3.598 1.00 97.25 89 ARG A CA 1
ATOM 691 C C . ARG A 1 89 ? 1.601 -14.687 -3.089 1.00 97.25 89 ARG A C 1
ATOM 693 O O . ARG A 1 89 ? 0.983 -13.968 -3.879 1.00 97.25 89 ARG A O 1
ATOM 700 N N . PHE A 1 90 ? 1.744 -14.382 -1.800 1.00 97.44 90 PHE A N 1
ATOM 701 C CA . PHE A 1 90 ? 1.245 -13.137 -1.221 1.00 97.44 90 PHE A CA 1
ATOM 702 C C . PHE A 1 90 ? 1.928 -11.907 -1.818 1.00 97.44 90 PHE A C 1
ATOM 704 O O . PHE A 1 90 ? 1.241 -11.019 -2.317 1.00 97.44 90 PHE A O 1
ATOM 711 N N . PHE A 1 91 ? 3.259 -11.887 -1.872 1.00 97.25 91 PHE A N 1
ATOM 712 C CA . PHE A 1 91 ? 4.020 -10.777 -2.447 1.00 97.25 91 PHE A CA 1
ATOM 713 C C . PHE A 1 91 ? 3.705 -10.544 -3.919 1.00 97.25 91 PHE A C 1
ATOM 715 O O . PHE A 1 91 ? 3.566 -9.393 -4.332 1.00 97.25 91 PHE A O 1
ATOM 722 N N . LYS A 1 92 ? 3.517 -11.609 -4.707 1.00 96.88 92 LYS A N 1
ATOM 723 C CA . LYS A 1 92 ? 3.052 -11.490 -6.092 1.00 96.88 92 LYS A CA 1
ATOM 724 C C . LYS A 1 92 ? 1.680 -10.810 -6.159 1.00 96.88 92 LYS A C 1
ATOM 726 O O . LYS A 1 92 ? 1.525 -9.821 -6.869 1.00 96.88 92 LYS A O 1
ATOM 731 N N . THR A 1 93 ? 0.722 -11.293 -5.366 1.00 97.94 93 THR A N 1
ATOM 732 C CA . THR A 1 93 ? -0.645 -10.742 -5.299 1.00 97.94 93 THR A CA 1
ATOM 733 C C . THR A 1 93 ? -0.631 -9.263 -4.897 1.00 97.94 93 THR A C 1
ATOM 735 O O . THR A 1 93 ? -1.294 -8.432 -5.519 1.00 97.94 93 THR A O 1
ATOM 738 N N . ALA A 1 94 ? 0.161 -8.912 -3.882 1.00 97.94 94 ALA A N 1
ATOM 739 C CA . ALA A 1 94 ? 0.288 -7.542 -3.410 1.00 97.94 94 ALA A CA 1
ATOM 740 C C . ALA A 1 94 ? 0.956 -6.626 -4.437 1.00 97.94 94 ALA A C 1
ATOM 742 O O . ALA A 1 94 ? 0.462 -5.529 -4.683 1.00 97.94 94 ALA A O 1
ATOM 743 N N . THR A 1 95 ? 2.024 -7.096 -5.084 1.00 96.56 95 THR A N 1
ATOM 744 C CA . THR A 1 95 ? 2.729 -6.355 -6.139 1.00 96.56 95 THR A CA 1
ATOM 745 C C . THR A 1 95 ? 1.799 -6.025 -7.299 1.00 96.56 95 THR A C 1
ATOM 747 O O . THR A 1 95 ? 1.781 -4.885 -7.762 1.00 96.56 95 THR A O 1
ATOM 750 N N . GLU A 1 96 ? 0.995 -6.990 -7.750 1.00 97.12 96 GLU A N 1
ATOM 751 C CA . GLU A 1 96 ? 0.008 -6.774 -8.810 1.00 97.12 96 GLU A CA 1
ATOM 752 C C . GLU A 1 96 ? -1.011 -5.704 -8.400 1.00 97.12 96 GLU A C 1
ATOM 754 O O . GLU A 1 96 ? -1.224 -4.737 -9.134 1.00 97.12 96 GLU A O 1
ATOM 759 N N . ILE A 1 97 ? -1.598 -5.816 -7.203 1.00 98.25 97 ILE A N 1
ATOM 760 C CA . ILE A 1 97 ? -2.595 -4.851 -6.721 1.00 98.25 97 ILE A CA 1
ATOM 761 C C . ILE A 1 97 ? -1.990 -3.455 -6.576 1.00 98.25 97 ILE A C 1
ATOM 763 O O . ILE A 1 97 ? -2.561 -2.507 -7.114 1.00 98.25 97 ILE A O 1
ATOM 767 N N . PHE A 1 98 ? -0.835 -3.329 -5.922 1.00 97.81 98 PHE A N 1
ATOM 768 C CA . PHE A 1 98 ? -0.130 -2.060 -5.740 1.00 97.81 98 PHE A CA 1
ATOM 769 C C . PHE A 1 98 ? 0.233 -1.402 -7.064 1.00 97.81 98 PHE A C 1
ATOM 771 O O . PHE A 1 98 ? -0.016 -0.209 -7.235 1.00 97.81 98 PHE A O 1
ATOM 778 N N . THR A 1 99 ? 0.714 -2.183 -8.029 1.00 94.94 99 THR A N 1
ATOM 779 C CA . THR A 1 99 ? 0.997 -1.698 -9.382 1.00 94.94 99 THR A CA 1
ATOM 780 C C . THR A 1 99 ? -0.264 -1.114 -10.024 1.00 94.94 99 THR A C 1
ATOM 782 O O . THR A 1 99 ? -0.254 0.021 -10.503 1.00 94.94 99 THR A O 1
ATOM 785 N N . TRP A 1 100 ? -1.387 -1.839 -9.981 1.00 95.25 100 TRP A N 1
ATOM 786 C CA . TRP A 1 100 ? -2.659 -1.404 -10.574 1.00 95.25 100 TRP A CA 1
ATOM 787 C C . TRP A 1 100 ? -3.342 -0.242 -9.851 1.00 95.25 100 TRP A C 1
ATOM 789 O O . TRP A 1 100 ? -4.135 0.470 -10.473 1.00 95.25 100 TRP A O 1
ATOM 799 N N . THR A 1 101 ? -3.066 -0.053 -8.562 1.00 96.19 101 THR A N 1
ATOM 800 C CA . THR A 1 101 ? -3.555 1.082 -7.766 1.00 96.19 101 THR A CA 1
ATOM 801 C C . THR A 1 101 ? -2.551 2.224 -7.666 1.00 96.19 101 THR A C 1
ATOM 803 O O . THR A 1 101 ? -2.759 3.114 -6.847 1.00 96.19 101 THR A O 1
ATOM 806 N N . ASP A 1 102 ? -1.499 2.201 -8.488 1.00 94.88 102 ASP A N 1
ATOM 807 C CA . ASP A 1 102 ? -0.495 3.263 -8.593 1.00 94.88 102 ASP A CA 1
ATOM 808 C C . ASP A 1 102 ? 0.316 3.515 -7.310 1.00 94.88 102 ASP A C 1
ATOM 810 O O . ASP A 1 102 ? 0.942 4.560 -7.142 1.00 94.88 102 ASP A O 1
ATOM 814 N N . ALA A 1 103 ? 0.354 2.530 -6.412 1.00 96.25 103 ALA A N 1
ATOM 815 C CA . ALA A 1 103 ? 1.154 2.596 -5.200 1.00 96.25 103 ALA A CA 1
ATOM 816 C C . ALA A 1 103 ? 2.640 2.399 -5.519 1.00 96.25 103 ALA A C 1
ATOM 818 O O . ALA A 1 103 ? 3.004 1.606 -6.390 1.00 96.25 103 ALA A O 1
ATOM 819 N N . ILE A 1 104 ? 3.504 3.071 -4.770 1.00 94.06 104 ILE A N 1
ATOM 820 C CA . ILE A 1 104 ? 4.936 2.794 -4.725 1.00 94.06 104 ILE A CA 1
ATOM 821 C C . ILE A 1 104 ? 5.149 1.699 -3.685 1.00 94.06 104 ILE A C 1
ATOM 823 O O . ILE A 1 104 ? 4.802 1.879 -2.518 1.00 94.06 104 ILE A O 1
ATOM 827 N N . ILE A 1 105 ? 5.739 0.575 -4.083 1.00 94.50 105 ILE A N 1
ATOM 828 C CA . ILE A 1 105 ? 6.127 -0.465 -3.128 1.00 94.50 105 ILE A CA 1
ATOM 829 C C . ILE A 1 105 ? 7.347 0.034 -2.344 1.00 94.50 105 ILE A C 1
ATOM 831 O O . ILE A 1 105 ? 8.427 0.224 -2.916 1.00 94.50 105 ILE A O 1
ATOM 835 N N . ASP A 1 106 ? 7.177 0.268 -1.041 1.00 92.06 106 ASP A N 1
ATOM 836 C CA . ASP A 1 106 ? 8.257 0.736 -0.165 1.00 92.06 106 ASP A CA 1
ATOM 837 C C . ASP A 1 106 ? 9.208 -0.410 0.181 1.00 92.06 106 ASP A C 1
ATOM 839 O O . ASP A 1 106 ? 10.393 -0.412 -0.163 1.00 92.06 106 ASP A O 1
ATOM 843 N N . LYS A 1 107 ? 8.665 -1.424 0.847 1.00 88.38 107 LYS A N 1
ATOM 844 C CA . LYS A 1 107 ? 9.393 -2.612 1.268 1.00 88.38 107 LYS A CA 1
ATOM 845 C C . LYS A 1 107 ? 8.433 -3.762 1.534 1.00 88.38 107 LYS A C 1
ATOM 847 O O . LYS A 1 107 ? 7.237 -3.575 1.755 1.00 88.38 107 LYS A O 1
ATOM 852 N N . MET A 1 108 ? 9.010 -4.953 1.492 1.00 89.94 108 MET A N 1
ATOM 853 C CA . MET A 1 108 ? 8.398 -6.199 1.926 1.00 89.94 108 MET A CA 1
ATOM 854 C C . MET A 1 108 ? 9.280 -6.718 3.060 1.00 89.94 108 MET A C 1
ATOM 856 O O . MET A 1 108 ? 10.475 -6.935 2.843 1.00 89.94 108 MET A O 1
ATOM 860 N N . VAL A 1 109 ? 8.740 -6.810 4.274 1.00 86.19 109 VAL A N 1
ATOM 861 C CA . VAL A 1 109 ? 9.515 -7.099 5.490 1.00 86.19 109 VAL A CA 1
ATOM 862 C C . VAL A 1 109 ? 8.890 -8.290 6.190 1.00 86.19 109 VAL A C 1
ATOM 864 O O . VAL A 1 109 ? 7.787 -8.189 6.711 1.00 86.19 109 VAL A O 1
ATOM 867 N N . GLY A 1 110 ? 9.597 -9.422 6.194 1.00 87.62 110 GLY A N 1
ATOM 868 C CA . GLY A 1 110 ? 9.050 -10.678 6.705 1.00 87.62 110 GLY A CA 1
ATOM 869 C C . GLY A 1 110 ? 7.857 -11.126 5.863 1.00 87.62 110 GLY A C 1
ATOM 870 O O . GLY A 1 110 ? 8.031 -11.612 4.749 1.00 87.62 110 GLY A O 1
ATOM 871 N N . ASP A 1 111 ? 6.668 -10.940 6.408 1.00 91.56 111 ASP A N 1
ATOM 872 C CA . ASP A 1 111 ? 5.350 -11.260 5.870 1.00 91.56 111 ASP A CA 1
ATOM 873 C C . ASP A 1 111 ? 4.458 -10.016 5.679 1.00 91.56 111 ASP A C 1
ATOM 875 O O . ASP A 1 111 ? 3.305 -10.137 5.268 1.00 91.56 111 ASP A O 1
ATOM 879 N N . GLU A 1 112 ? 5.005 -8.820 5.904 1.00 96.00 112 GLU A N 1
ATOM 880 C CA . GLU A 1 112 ? 4.341 -7.535 5.689 1.00 96.00 112 GLU A CA 1
ATOM 881 C C . GLU A 1 112 ? 4.702 -6.926 4.324 1.00 96.00 112 GLU A C 1
ATOM 883 O O . GLU A 1 112 ? 5.840 -7.016 3.847 1.00 96.00 112 GLU A O 1
ATOM 888 N N . VAL A 1 113 ? 3.735 -6.245 3.706 1.00 97.62 113 VAL A N 1
ATOM 889 C CA . VAL A 1 113 ? 3.923 -5.403 2.519 1.00 97.62 113 VAL A CA 1
ATOM 890 C C . VAL A 1 113 ? 3.452 -3.975 2.785 1.00 97.62 113 VAL A C 1
ATOM 892 O O . VAL A 1 113 ? 2.393 -3.758 3.379 1.00 97.62 113 VAL A O 1
ATOM 895 N N . ILE A 1 114 ? 4.224 -2.999 2.299 1.00 97.81 114 ILE A N 1
ATOM 896 C CA . ILE A 1 114 ? 3.936 -1.572 2.480 1.00 97.81 114 ILE A CA 1
ATOM 897 C C . IL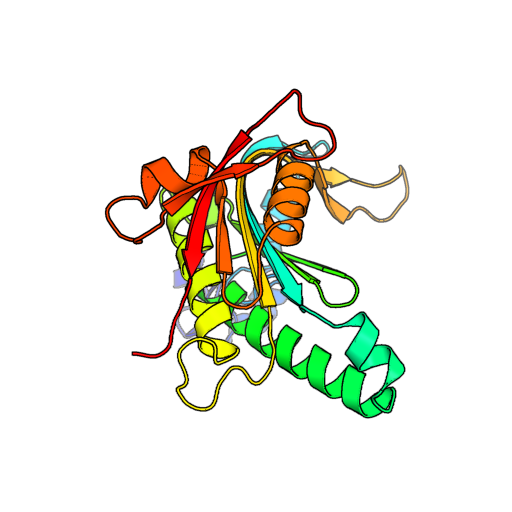E A 1 114 ? 3.815 -0.880 1.119 1.00 97.81 114 ILE A C 1
ATOM 899 O O . ILE A 1 114 ? 4.738 -0.922 0.297 1.00 97.81 114 ILE A O 1
ATOM 903 N N . GLY A 1 115 ? 2.676 -0.226 0.895 1.00 97.62 115 GLY A N 1
ATOM 904 C CA . GLY A 1 115 ? 2.390 0.584 -0.286 1.00 97.62 115 GLY A CA 1
ATOM 905 C C . GLY A 1 115 ? 2.242 2.062 0.067 1.00 97.62 115 GLY A C 1
ATOM 906 O O . GLY A 1 115 ? 1.502 2.413 0.985 1.00 97.62 115 GLY A O 1
ATOM 907 N N . ILE A 1 116 ? 2.914 2.931 -0.683 1.00 97.00 116 ILE A N 1
ATOM 908 C CA . ILE A 1 116 ? 2.860 4.388 -0.529 1.00 97.00 116 ILE A CA 1
ATOM 909 C C . ILE A 1 116 ? 2.072 5.003 -1.684 1.00 97.00 116 ILE A C 1
ATOM 911 O O . ILE A 1 116 ? 2.322 4.717 -2.853 1.00 97.00 116 ILE A O 1
ATOM 915 N N . PHE A 1 117 ? 1.154 5.899 -1.359 1.00 96.94 117 PHE A N 1
ATOM 916 C CA . PHE A 1 117 ? 0.265 6.571 -2.292 1.00 96.94 117 PHE A CA 1
ATOM 917 C C . PHE A 1 117 ? 0.585 8.063 -2.274 1.00 96.94 117 PHE A C 1
ATOM 919 O O . PHE A 1 117 ? 0.218 8.778 -1.341 1.00 96.94 117 PHE A O 1
ATOM 926 N N . VAL A 1 118 ? 1.301 8.519 -3.305 1.00 93.44 118 VAL A N 1
ATOM 927 C CA . VAL A 1 118 ? 1.784 9.902 -3.409 1.00 93.44 118 VAL A CA 1
ATOM 928 C C . VAL A 1 118 ? 0.813 10.726 -4.261 1.00 93.44 118 VAL A C 1
ATOM 930 O O . VAL A 1 118 ? 0.587 10.364 -5.422 1.00 93.44 118 VAL A O 1
ATOM 933 N N . PRO A 1 119 ? 0.287 11.860 -3.761 1.00 92.12 119 PRO A N 1
ATOM 934 C CA . PRO A 1 119 ? -0.601 12.737 -4.527 1.00 92.12 119 PRO A CA 1
ATOM 935 C C . PRO A 1 119 ? -0.024 13.162 -5.884 1.00 92.12 119 PRO A C 1
ATOM 937 O O . PRO A 1 119 ? -0.746 13.215 -6.872 1.00 92.12 119 PRO A O 1
ATOM 940 N N . GLY A 1 120 ? 1.290 13.394 -5.974 1.00 87.94 120 GLY A N 1
ATOM 941 C CA . GLY A 1 120 ? 1.958 13.751 -7.233 1.00 87.94 120 GLY A CA 1
ATOM 942 C C . GLY A 1 120 ? 1.921 12.664 -8.320 1.00 87.94 120 GLY A C 1
ATOM 943 O O . GLY A 1 120 ? 2.077 12.983 -9.496 1.00 87.94 120 GLY A O 1
ATOM 944 N N . LEU A 1 121 ? 1.702 11.395 -7.955 1.00 87.81 121 LEU A N 1
ATOM 945 C CA . LEU A 1 121 ? 1.570 10.280 -8.903 1.00 87.81 121 LEU A CA 1
ATOM 946 C C . LEU A 1 121 ? 0.115 9.879 -9.162 1.00 87.81 121 LEU A C 1
ATOM 948 O O . LEU A 1 121 ? -0.201 9.420 -10.259 1.00 87.81 121 LEU A O 1
ATOM 952 N N . ILE A 1 122 ? -0.737 10.015 -8.145 1.00 92.00 122 ILE A N 1
ATOM 953 C CA . ILE A 1 122 ? -2.087 9.436 -8.115 1.00 92.00 122 ILE A CA 1
ATOM 954 C C . ILE A 1 122 ? -3.178 10.507 -8.253 1.00 92.00 122 ILE A C 1
ATOM 956 O O . ILE A 1 122 ? -4.301 10.210 -8.660 1.00 92.00 122 ILE A O 1
ATOM 960 N N . GLY A 1 123 ? -2.850 11.763 -7.956 1.00 92.50 123 GLY A N 1
ATOM 961 C CA . GLY A 1 123 ? -3.794 12.870 -7.894 1.00 92.50 123 GLY A CA 1
ATOM 962 C C . GLY A 1 123 ? -4.532 12.953 -6.549 1.00 92.50 123 GLY A C 1
ATOM 963 O O . GLY A 1 123 ? -4.112 12.338 -5.564 1.00 92.50 123 GLY A O 1
ATOM 964 N N . PRO A 1 124 ? -5.636 13.720 -6.485 1.00 93.88 124 PRO A N 1
ATOM 965 C CA . PRO A 1 124 ? -6.360 13.988 -5.238 1.00 93.88 124 PRO A CA 1
ATOM 966 C C . PRO A 1 124 ? -6.991 12.732 -4.615 1.00 93.88 124 PRO A C 1
ATOM 968 O O . PRO A 1 124 ? -7.181 12.677 -3.405 1.00 93.88 124 PRO A O 1
ATOM 971 N N . ASP A 1 125 ? -7.240 11.688 -5.408 1.00 95.25 125 ASP A N 1
ATOM 972 C CA . ASP A 1 125 ? -7.858 10.437 -4.953 1.00 95.25 125 ASP A CA 1
ATOM 973 C C . ASP A 1 125 ? -6.873 9.462 -4.284 1.00 95.25 125 ASP A C 1
ATOM 975 O O . ASP A 1 125 ? -7.201 8.292 -4.074 1.00 95.25 125 ASP A O 1
ATOM 979 N N . TYR A 1 126 ? -5.653 9.892 -3.950 1.00 97.06 126 TYR A N 1
ATOM 980 C CA . TYR A 1 126 ? -4.608 9.011 -3.417 1.00 97.06 126 TYR A CA 1
ATOM 981 C C . TYR A 1 126 ? -5.038 8.252 -2.145 1.00 97.06 126 TYR A C 1
ATOM 983 O O . TYR A 1 126 ? -4.758 7.056 -2.027 1.00 97.06 126 TYR A O 1
ATOM 991 N N . ARG A 1 127 ? -5.807 8.884 -1.241 1.00 97.75 127 ARG A N 1
ATOM 992 C CA . ARG A 1 127 ? -6.379 8.212 -0.056 1.00 97.75 127 ARG A CA 1
ATOM 993 C C . ARG A 1 127 ? -7.400 7.139 -0.448 1.00 97.75 127 ARG A C 1
ATOM 995 O O . ARG A 1 127 ? -7.349 6.017 0.054 1.00 97.75 127 ARG A O 1
ATOM 1002 N N . ARG A 1 128 ? -8.289 7.448 -1.400 1.00 97.56 128 ARG A N 1
ATOM 1003 C CA . ARG A 1 128 ? -9.298 6.506 -1.923 1.00 97.56 128 ARG A CA 1
ATOM 1004 C C . ARG A 1 128 ? -8.643 5.317 -2.620 1.00 97.56 128 ARG A C 1
ATOM 1006 O O . ARG A 1 128 ? -9.064 4.177 -2.445 1.00 97.56 128 ARG A O 1
ATOM 1013 N N . ARG A 1 129 ? -7.566 5.566 -3.369 1.00 97.75 129 ARG A N 1
ATOM 1014 C CA . ARG A 1 129 ? -6.751 4.535 -4.026 1.00 97.75 129 ARG A CA 1
ATOM 1015 C C . ARG A 1 129 ? -6.082 3.603 -3.021 1.00 97.75 129 ARG A C 1
ATOM 1017 O O . ARG A 1 129 ? -6.105 2.394 -3.254 1.00 97.75 129 ARG A O 1
ATOM 1024 N N . ALA A 1 130 ? -5.583 4.128 -1.901 1.00 98.44 130 ALA A N 1
ATOM 1025 C CA . ALA A 1 130 ? -5.052 3.314 -0.809 1.00 98.44 130 ALA A CA 1
ATOM 1026 C C . ALA A 1 130 ? -6.122 2.381 -0.225 1.00 98.44 130 ALA A C 1
ATOM 1028 O O . ALA A 1 130 ? -5.929 1.168 -0.158 1.00 98.44 130 ALA A O 1
ATOM 1029 N N . VAL A 1 131 ? -7.303 2.912 0.094 1.00 98.38 131 VAL A N 1
ATOM 1030 C CA . VAL A 1 131 ? -8.431 2.115 0.606 1.00 98.38 131 VAL A CA 1
ATOM 1031 C C . VAL A 1 131 ? -8.888 1.058 -0.406 1.00 98.38 131 VAL A C 1
ATOM 1033 O O . VAL A 1 131 ? -9.097 -0.105 -0.051 1.00 98.38 131 VAL A O 1
ATOM 1036 N N . ALA A 1 132 ? -8.979 1.418 -1.688 1.00 97.81 132 ALA A N 1
ATOM 1037 C CA . ALA A 1 132 ? -9.318 0.480 -2.753 1.00 97.81 132 ALA A CA 1
ATOM 1038 C C . ALA A 1 132 ? -8.285 -0.653 -2.884 1.00 97.81 132 ALA A C 1
ATOM 1040 O O . ALA A 1 132 ? -8.671 -1.802 -3.110 1.00 97.81 132 ALA A O 1
ATOM 1041 N N . ALA A 1 133 ? -6.991 -0.358 -2.723 1.00 98.44 133 ALA A N 1
ATOM 1042 C CA . ALA A 1 133 ? -5.933 -1.365 -2.705 1.00 98.44 133 ALA A CA 1
ATOM 1043 C C . ALA A 1 133 ? -6.094 -2.335 -1.524 1.00 98.44 133 ALA A C 1
ATOM 1045 O O . ALA A 1 133 ? -6.028 -3.547 -1.723 1.00 98.44 133 ALA A O 1
ATOM 1046 N N . GLY A 1 134 ? -6.402 -1.828 -0.327 1.00 98.25 134 GLY A N 1
ATOM 1047 C CA . GLY A 1 134 ? -6.643 -2.650 0.865 1.00 98.25 134 GLY A CA 1
ATOM 1048 C C . GLY A 1 134 ? -7.819 -3.606 0.705 1.00 98.25 134 GLY A C 1
ATOM 1049 O O . GLY A 1 134 ? -7.690 -4.808 0.941 1.00 98.25 134 GLY A O 1
ATOM 1050 N N . LEU A 1 135 ? -8.947 -3.111 0.193 1.00 97.75 135 LEU A N 1
ATOM 1051 C CA . LEU A 1 135 ? -10.105 -3.957 -0.110 1.00 97.75 135 LEU A CA 1
ATOM 1052 C C . LEU A 1 135 ? -9.798 -4.997 -1.194 1.00 97.75 135 LEU A C 1
ATOM 1054 O O . LEU A 1 135 ? -10.297 -6.120 -1.129 1.00 97.75 135 LEU A O 1
ATOM 1058 N N . LYS A 1 136 ? -8.995 -4.646 -2.208 1.00 98.06 136 LYS A N 1
ATOM 1059 C CA . LYS A 1 136 ? -8.555 -5.600 -3.236 1.00 98.06 136 LYS A CA 1
ATOM 1060 C C . LYS A 1 136 ? -7.649 -6.682 -2.653 1.00 98.06 136 LYS A C 1
ATOM 1062 O O . LYS A 1 136 ? -7.844 -7.839 -3.007 1.00 98.06 136 LYS A O 1
ATOM 1067 N N . LEU A 1 137 ? -6.726 -6.332 -1.754 1.00 98.25 137 LEU A N 1
ATOM 1068 C CA . LEU A 1 137 ? -5.852 -7.293 -1.071 1.00 98.25 137 LEU A CA 1
ATOM 1069 C C . LEU A 1 137 ? -6.673 -8.306 -0.281 1.00 98.25 137 LEU A C 1
ATOM 1071 O O . LEU A 1 137 ? -6.522 -9.502 -0.501 1.00 98.25 137 LEU A O 1
ATOM 1075 N N . LEU A 1 138 ? -7.593 -7.830 0.560 1.00 97.81 138 LEU A N 1
ATOM 1076 C CA . LEU A 1 138 ? -8.478 -8.687 1.349 1.00 97.81 138 LEU A CA 1
ATOM 1077 C C . LEU A 1 138 ? -9.319 -9.626 0.468 1.00 97.81 138 LEU A C 1
ATOM 1079 O O . LEU A 1 138 ? -9.447 -10.814 0.758 1.00 97.81 138 LEU A O 1
ATOM 1083 N N . ARG A 1 139 ? -9.871 -9.133 -0.648 1.00 96.94 139 ARG A N 1
ATOM 1084 C CA . ARG A 1 139 ? -10.600 -9.998 -1.591 1.00 96.94 139 ARG A CA 1
ATOM 1085 C C . ARG A 1 139 ? -9.684 -11.024 -2.252 1.00 96.94 139 ARG A C 1
ATOM 1087 O O . ARG A 1 139 ? -10.044 -12.193 -2.318 1.00 96.94 139 ARG A O 1
ATOM 1094 N N . ALA A 1 140 ? -8.511 -10.607 -2.722 1.00 97.50 140 ALA A N 1
ATOM 1095 C CA . ALA A 1 140 ? -7.575 -11.477 -3.427 1.00 97.50 140 ALA A CA 1
ATOM 1096 C C . ALA A 1 140 ? -6.964 -12.557 -2.521 1.00 97.50 140 ALA A C 1
ATOM 1098 O O . ALA A 1 140 ? -6.624 -13.636 -3.006 1.00 97.50 140 ALA A O 1
ATOM 1099 N N . THR A 1 141 ? -6.871 -12.307 -1.212 1.00 97.06 141 THR A N 1
ATOM 1100 C CA . THR A 1 141 ? -6.477 -13.310 -0.212 1.00 97.06 141 THR A CA 1
ATOM 1101 C C . THR A 1 141 ? -7.632 -14.199 0.268 1.00 97.06 141 THR A C 1
ATOM 1103 O O . THR A 1 141 ? -7.416 -15.112 1.063 1.00 97.06 141 THR A O 1
ATOM 1106 N N . GLY A 1 142 ? -8.835 -14.005 -0.286 1.00 96.12 142 GLY A N 1
ATOM 1107 C CA . GLY A 1 142 ? -9.990 -14.892 -0.134 1.00 96.12 142 GLY A CA 1
ATOM 1108 C C . GLY A 1 142 ? -10.947 -14.528 1.004 1.00 96.12 142 GLY A C 1
ATOM 1109 O O . GLY A 1 142 ? -11.819 -15.320 1.326 1.00 96.12 142 GLY A O 1
ATOM 1110 N N . HIS A 1 143 ? -10.858 -13.334 1.603 1.00 95.25 143 HIS A N 1
ATOM 1111 C CA . HIS A 1 143 ? -11.772 -12.940 2.700 1.00 95.25 143 HIS A CA 1
ATOM 1112 C C . HIS A 1 143 ? -13.223 -12.702 2.256 1.00 95.25 143 HIS A C 1
ATOM 1114 O O . HIS A 1 143 ? -14.112 -12.567 3.089 1.00 95.25 143 HIS A O 1
ATOM 1120 N N . ALA A 1 144 ? -13.475 -12.657 0.947 1.00 92.62 144 ALA A N 1
ATOM 1121 C CA . ALA A 1 144 ? -14.823 -12.626 0.382 1.00 92.62 144 ALA A CA 1
ATOM 1122 C C . ALA A 1 144 ? -15.306 -14.006 -0.109 1.00 92.62 144 ALA A C 1
ATOM 1124 O O . ALA A 1 144 ? -16.429 -14.104 -0.600 1.00 92.62 144 ALA A O 1
ATOM 1125 N N . ASP A 1 145 ? -14.466 -15.043 -0.022 1.00 92.25 145 ASP A N 1
ATOM 1126 C CA . ASP A 1 145 ? -14.785 -16.399 -0.473 1.00 92.25 145 ASP A CA 1
ATOM 1127 C C . ASP A 1 145 ? -15.520 -17.168 0.644 1.00 92.25 145 ASP A C 1
ATOM 1129 O O . ASP A 1 145 ? -15.025 -17.202 1.775 1.00 92.25 145 ASP A O 1
ATOM 1133 N N . PRO A 1 146 ? -16.670 -17.812 0.367 1.00 89.31 146 PRO A N 1
ATOM 1134 C CA . PRO A 1 146 ? -17.329 -18.709 1.317 1.00 89.31 146 PRO A CA 1
ATOM 1135 C C . PRO A 1 146 ? -16.443 -19.856 1.828 1.00 89.31 146 PRO A C 1
ATOM 1137 O O . PRO A 1 146 ? -16.642 -20.315 2.951 1.00 89.31 146 PRO A O 1
ATOM 1140 N N . ALA A 1 147 ? -15.460 -20.310 1.042 1.00 92.00 147 ALA A N 1
ATOM 1141 C CA . ALA A 1 147 ? -14.483 -21.319 1.459 1.00 92.00 147 ALA A CA 1
ATOM 1142 C C . ALA A 1 147 ? -13.445 -20.781 2.465 1.00 92.00 147 ALA A C 1
ATOM 1144 O O . ALA A 1 147 ? -12.692 -21.557 3.056 1.00 92.00 147 ALA A O 1
ATOM 1145 N N . GLY A 1 148 ? -13.421 -19.465 2.683 1.00 89.94 148 GLY A N 1
ATOM 1146 C CA . GLY A 1 148 ? -12.487 -18.777 3.560 1.00 89.94 148 GLY A CA 1
ATOM 1147 C C . GLY A 1 148 ? -11.186 -18.358 2.865 1.00 89.94 148 GLY A C 1
ATOM 1148 O O . GLY A 1 148 ? -10.893 -18.758 1.734 1.00 89.94 148 GLY A O 1
ATOM 1149 N N . PRO A 1 149 ? -10.376 -17.523 3.538 1.00 95.12 149 PRO A N 1
ATOM 1150 C CA . PRO A 1 149 ? -9.148 -17.000 2.966 1.00 95.12 149 PRO A CA 1
ATOM 1151 C C . PRO A 1 149 ? -8.074 -18.084 2.844 1.00 95.12 149 PRO A C 1
ATOM 1153 O O . PRO A 1 149 ? -7.819 -18.832 3.785 1.00 95.12 149 PRO A O 1
ATOM 1156 N N . TRP A 1 150 ? -7.353 -18.100 1.720 1.00 95.38 150 TRP A N 1
ATOM 1157 C CA . TRP A 1 150 ? -6.136 -18.915 1.594 1.00 95.38 150 TRP A CA 1
ATOM 1158 C C . TRP A 1 150 ? -4.959 -18.311 2.373 1.00 95.38 150 TRP A C 1
ATOM 1160 O O . TRP A 1 150 ? -3.971 -19.000 2.626 1.00 95.38 150 TRP A O 1
ATOM 1170 N N . LEU A 1 151 ? -5.057 -17.030 2.747 1.00 95.81 151 LEU A N 1
ATOM 1171 C CA . LEU A 1 151 ? -4.128 -16.360 3.649 1.00 95.81 151 LEU A CA 1
ATOM 1172 C C . LEU A 1 151 ? -4.848 -15.280 4.455 1.00 95.81 151 LEU A C 1
ATOM 1174 O O . LEU A 1 151 ? -5.379 -14.308 3.914 1.00 95.81 151 LEU A O 1
ATOM 1178 N N . SER A 1 152 ? -4.848 -15.428 5.776 1.00 96.38 152 SER A N 1
ATOM 1179 C CA . SER A 1 152 ? -5.415 -14.407 6.648 1.00 96.38 152 SER A CA 1
ATOM 1180 C C . SER A 1 152 ? -4.469 -13.211 6.739 1.00 96.38 152 SER A C 1
ATOM 1182 O O . SER A 1 152 ? -3.302 -13.380 7.080 1.00 96.38 152 SER A O 1
ATOM 1184 N N . ILE A 1 153 ? -4.961 -12.008 6.441 1.00 97.94 153 ILE A N 1
ATOM 1185 C CA . ILE A 1 153 ? -4.188 -10.762 6.530 1.00 97.94 153 ILE A CA 1
ATOM 1186 C C . ILE A 1 153 ? -5.008 -9.709 7.272 1.00 97.94 153 ILE A C 1
ATOM 1188 O O . ILE A 1 153 ? -6.238 -9.734 7.216 1.00 97.94 153 ILE A O 1
ATOM 1192 N N . GLY A 1 154 ? -4.325 -8.794 7.951 1.00 98.19 154 GLY A N 1
ATOM 1193 C CA . GLY A 1 154 ? -4.901 -7.530 8.416 1.00 98.19 154 GLY A CA 1
ATOM 1194 C C . GLY A 1 154 ? -4.346 -6.379 7.586 1.00 98.19 154 GLY A C 1
ATOM 1195 O O . GLY A 1 154 ? -3.212 -6.468 7.111 1.00 98.19 154 GLY A O 1
ATOM 1196 N N . VAL A 1 155 ? -5.132 -5.319 7.406 1.00 98.75 155 VAL A N 1
ATOM 1197 C CA . VAL A 1 155 ? -4.736 -4.129 6.640 1.00 98.75 155 VAL A CA 1
ATOM 1198 C C . VAL A 1 155 ? -4.866 -2.877 7.508 1.00 98.75 155 VAL A C 1
ATOM 1200 O O . VAL A 1 155 ? -5.873 -2.684 8.182 1.00 98.75 155 VAL A O 1
ATOM 1203 N N . GLY A 1 156 ? -3.867 -2.001 7.475 1.00 98.56 156 GLY A N 1
ATOM 1204 C CA . GLY A 1 156 ? -3.914 -0.665 8.068 1.00 98.56 156 GLY A CA 1
ATOM 1205 C C . GLY A 1 156 ? -3.735 0.399 6.991 1.00 98.56 156 GLY A C 1
ATOM 1206 O O . GLY A 1 156 ? -2.833 0.277 6.165 1.00 98.56 156 GLY A O 1
ATOM 1207 N N . VAL A 1 157 ? -4.570 1.441 6.986 1.00 98.75 157 VAL A N 1
ATOM 1208 C CA . VAL A 1 157 ? -4.431 2.573 6.055 1.00 98.75 157 VAL A CA 1
ATOM 1209 C C . VAL A 1 157 ? -4.453 3.889 6.818 1.00 98.75 157 VAL A C 1
ATOM 1211 O O . VAL A 1 157 ? -5.385 4.181 7.571 1.00 98.75 157 VAL A O 1
ATOM 1214 N N . HIS A 1 158 ? -3.429 4.699 6.592 1.00 98.56 158 HIS A N 1
ATOM 1215 C CA . HIS A 1 158 ? -3.277 6.014 7.197 1.00 98.56 158 HIS A CA 1
ATOM 1216 C C . HIS A 1 158 ? -2.900 7.051 6.136 1.00 98.56 158 HIS A C 1
ATOM 1218 O O . HIS A 1 158 ? -2.379 6.700 5.081 1.00 98.56 158 HIS A O 1
ATOM 1224 N N . ALA A 1 159 ? -3.176 8.321 6.409 1.00 98.31 159 ALA A N 1
ATOM 1225 C CA . ALA A 1 159 ? -2.702 9.442 5.617 1.00 98.31 159 ALA A CA 1
ATOM 1226 C C . ALA A 1 159 ? -2.281 10.570 6.554 1.00 98.31 159 ALA A C 1
ATOM 1228 O O . ALA A 1 159 ? -2.987 10.842 7.530 1.00 98.31 159 ALA A O 1
ATOM 1229 N N . GLY A 1 160 ? -1.151 11.193 6.243 1.00 97.38 160 GLY A N 1
ATOM 1230 C CA . GLY A 1 160 ? -0.533 12.216 7.073 1.00 97.38 160 GLY A CA 1
ATOM 1231 C C . GLY A 1 160 ? 0.721 12.792 6.425 1.00 97.38 160 GLY A C 1
ATOM 1232 O O . GLY A 1 160 ? 1.217 12.275 5.418 1.00 97.38 160 GLY A O 1
ATOM 1233 N N . GLU A 1 161 ? 1.211 13.890 6.996 1.00 96.50 161 GLU A N 1
ATOM 1234 C CA . GLU A 1 161 ? 2.457 14.528 6.578 1.00 96.50 161 GLU A CA 1
ATOM 1235 C C . GLU A 1 161 ? 3.656 13.654 6.949 1.00 96.50 161 GLU A C 1
ATOM 1237 O O . GLU A 1 161 ? 3.717 13.023 8.010 1.00 96.50 161 GLU A O 1
ATOM 1242 N N . THR A 1 162 ? 4.613 13.564 6.036 1.00 94.62 162 THR A N 1
ATOM 1243 C CA . THR A 1 162 ? 5.814 12.759 6.220 1.00 94.62 162 THR A CA 1
ATOM 1244 C C . THR A 1 162 ? 6.937 13.321 5.360 1.00 94.62 162 THR A C 1
ATOM 1246 O O . THR A 1 162 ? 6.700 13.977 4.346 1.00 94.62 162 THR A O 1
ATOM 1249 N N . PHE A 1 163 ? 8.170 13.004 5.727 1.00 91.25 163 PHE A N 1
ATOM 1250 C CA . PHE A 1 163 ? 9.314 13.195 4.857 1.00 91.25 163 PHE A CA 1
ATOM 1251 C C . PHE A 1 163 ? 9.326 12.133 3.751 1.00 91.25 163 PHE A C 1
ATOM 1253 O O . PHE A 1 163 ? 9.332 10.936 4.046 1.00 91.25 163 PHE A O 1
ATOM 1260 N N . LEU A 1 164 ? 9.390 12.568 2.495 1.00 88.19 164 LEU A N 1
ATOM 1261 C CA . LEU A 1 164 ? 9.564 11.742 1.303 1.00 88.19 164 LEU A CA 1
ATOM 1262 C C . LEU A 1 164 ? 10.836 12.190 0.580 1.00 88.19 164 LEU A C 1
ATOM 1264 O O . LEU A 1 164 ? 10.925 13.329 0.124 1.00 88.19 164 LEU A O 1
ATOM 1268 N N . GLY A 1 165 ? 11.828 11.318 0.439 1.00 84.38 165 GLY A N 1
ATOM 1269 C CA . GLY A 1 165 ? 13.062 11.727 -0.222 1.00 84.38 165 GLY A CA 1
ATOM 1270 C C . GLY A 1 165 ? 14.095 10.634 -0.365 1.00 84.38 165 GLY A C 1
ATOM 1271 O O . GLY A 1 165 ? 13.799 9.451 -0.246 1.00 84.38 165 GLY A O 1
ATOM 1272 N N . SER A 1 166 ? 15.328 11.050 -0.630 1.00 80.00 166 SER A N 1
ATOM 1273 C CA . SER A 1 166 ? 16.476 10.159 -0.739 1.00 80.00 166 SER A CA 1
ATOM 1274 C C . SER A 1 166 ? 17.417 10.373 0.441 1.00 80.00 166 SER A C 1
ATOM 1276 O O . SER A 1 166 ? 17.887 11.491 0.658 1.00 80.00 166 SER A O 1
ATOM 1278 N N . ILE A 1 167 ? 17.684 9.315 1.209 1.00 75.88 167 ILE A N 1
ATOM 1279 C CA . ILE A 1 167 ? 18.564 9.345 2.383 1.00 75.88 167 ILE A CA 1
ATOM 1280 C C . ILE A 1 167 ? 19.719 8.377 2.157 1.00 75.88 167 ILE A C 1
ATOM 1282 O O . ILE A 1 167 ? 19.533 7.245 1.716 1.00 75.88 167 ILE A O 1
ATOM 1286 N N . GLY A 1 168 ? 20.925 8.832 2.463 1.00 72.44 168 GLY A N 1
ATOM 1287 C CA . GLY A 1 168 ? 22.151 8.057 2.363 1.00 72.44 168 GLY A CA 1
ATOM 1288 C C . GLY A 1 168 ? 23.263 8.730 3.155 1.00 72.44 168 GLY A C 1
ATOM 1289 O O . GLY A 1 168 ? 23.118 9.868 3.602 1.00 72.44 168 GLY A O 1
ATOM 1290 N N . ALA A 1 169 ? 24.369 8.019 3.339 1.00 68.25 169 ALA A N 1
ATOM 1291 C CA . ALA A 1 169 ? 25.586 8.604 3.886 1.00 68.25 169 ALA A CA 1
ATOM 1292 C C . ALA A 1 169 ? 26.374 9.330 2.784 1.00 68.25 169 ALA A C 1
ATOM 1294 O O . ALA A 1 169 ? 26.302 8.968 1.605 1.00 68.25 169 ALA A O 1
ATOM 1295 N N . GLU A 1 170 ? 27.154 10.337 3.168 1.00 66.19 170 GLU A N 1
ATOM 1296 C CA . GLU A 1 170 ? 28.089 11.006 2.264 1.00 66.19 170 GLU A CA 1
ATOM 1297 C C . GLU A 1 170 ? 29.071 9.977 1.667 1.00 66.19 170 GLU A C 1
ATOM 1299 O O . GLU A 1 170 ? 29.636 9.154 2.385 1.00 66.19 170 GLU A O 1
ATOM 1304 N N . GLY A 1 171 ? 29.205 9.951 0.335 1.00 63.44 171 GLY A N 1
ATOM 1305 C CA . GLY A 1 171 ? 29.994 8.934 -0.380 1.00 63.44 171 GLY A CA 1
ATOM 1306 C C . GLY A 1 171 ? 29.355 7.537 -0.492 1.00 63.44 171 GLY A C 1
ATOM 1307 O O . GLY A 1 171 ? 30.007 6.622 -0.991 1.00 63.44 171 GLY A O 1
ATOM 1308 N N . GLY A 1 172 ? 28.104 7.355 -0.048 1.00 64.06 172 GLY A N 1
ATOM 1309 C CA . GLY A 1 172 ? 27.410 6.062 -0.007 1.00 64.06 172 GLY A CA 1
ATOM 1310 C C . GLY A 1 172 ? 26.209 5.915 -0.952 1.00 64.06 172 GLY A C 1
ATOM 1311 O O . GLY A 1 172 ? 25.903 6.779 -1.775 1.00 64.06 172 GLY A O 1
ATOM 1312 N N . ALA A 1 173 ? 25.512 4.780 -0.814 1.00 65.12 173 ALA A N 1
ATOM 1313 C CA . ALA A 1 173 ? 24.281 4.481 -1.541 1.00 65.12 173 ALA A CA 1
ATOM 1314 C C . ALA A 1 173 ? 23.095 5.247 -0.939 1.00 65.12 173 ALA A C 1
ATOM 1316 O O . ALA A 1 173 ? 22.761 5.078 0.234 1.00 65.12 173 ALA A O 1
ATOM 1317 N N . TYR A 1 174 ? 22.449 6.066 -1.761 1.00 71.94 174 TYR A N 1
ATOM 1318 C CA . TYR A 1 174 ? 21.223 6.769 -1.407 1.00 71.94 174 TYR A CA 1
ATOM 1319 C C . TYR A 1 174 ? 20.007 5.887 -1.692 1.00 71.94 174 TYR A C 1
ATOM 1321 O O . TYR A 1 174 ? 19.948 5.218 -2.726 1.00 71.94 174 TYR A O 1
ATOM 1329 N N . GLN A 1 175 ? 19.038 5.882 -0.780 1.00 74.69 175 GLN A N 1
ATOM 1330 C CA . GLN A 1 175 ? 17.808 5.107 -0.905 1.00 74.69 175 GLN A CA 1
ATOM 1331 C C . GLN A 1 175 ? 16.591 6.012 -0.760 1.00 74.69 175 GLN A C 1
ATOM 1333 O O . GLN A 1 175 ? 16.554 6.888 0.104 1.00 74.69 175 GLN A O 1
ATOM 1338 N N . PHE A 1 176 ? 15.574 5.751 -1.581 1.00 80.50 176 PHE A N 1
ATOM 1339 C CA . PHE A 1 176 ? 14.240 6.296 -1.369 1.00 80.50 176 PHE A CA 1
ATOM 1340 C C . PHE A 1 176 ? 13.753 5.933 0.039 1.00 80.50 176 PHE A C 1
ATOM 1342 O O . PHE A 1 176 ? 13.790 4.763 0.428 1.00 80.50 176 PHE A O 1
ATOM 1349 N N . ALA A 1 177 ? 13.316 6.938 0.786 1.00 83.62 177 ALA A N 1
ATOM 1350 C CA . ALA A 1 177 ? 12.941 6.842 2.179 1.00 83.62 177 ALA A CA 1
ATOM 1351 C C . ALA A 1 177 ? 11.661 7.636 2.440 1.00 83.62 177 ALA A C 1
ATOM 1353 O O . ALA A 1 177 ? 11.524 8.790 2.025 1.00 83.62 177 ALA A O 1
ATOM 1354 N N . VAL A 1 178 ? 10.761 7.004 3.188 1.00 89.06 178 VAL A N 1
ATOM 1355 C CA . VAL A 1 178 ? 9.613 7.651 3.817 1.00 89.06 178 VAL A CA 1
ATOM 1356 C C . VAL A 1 178 ? 9.817 7.605 5.315 1.00 89.06 178 VAL A C 1
ATOM 1358 O O . VAL A 1 178 ? 9.885 6.520 5.894 1.00 89.06 178 VAL A O 1
ATOM 1361 N N . LEU A 1 179 ? 9.952 8.774 5.932 1.00 89.81 179 LEU A N 1
ATOM 1362 C CA . LEU A 1 179 ? 10.214 8.907 7.359 1.00 89.81 179 LEU A CA 1
ATOM 1363 C C . LEU A 1 179 ? 9.184 9.816 8.012 1.00 89.81 179 LEU A C 1
ATOM 1365 O O . LEU A 1 179 ? 8.782 10.828 7.442 1.00 89.81 179 LEU A O 1
ATOM 1369 N N . GLY A 1 180 ? 8.807 9.480 9.238 1.00 91.94 180 GLY A N 1
ATOM 1370 C CA . GLY A 1 180 ? 7.906 10.291 10.040 1.00 91.94 180 GLY A CA 1
ATOM 1371 C C . GLY A 1 180 ? 6.865 9.456 10.763 1.00 91.94 180 GLY A C 1
ATOM 1372 O O . GLY A 1 180 ? 6.806 8.228 10.636 1.00 91.94 180 GLY A O 1
ATOM 1373 N N . ASP A 1 181 ? 6.038 10.156 11.529 1.00 94.88 181 ASP A N 1
ATOM 1374 C CA . ASP A 1 181 ? 4.993 9.549 12.344 1.00 94.88 181 ASP A CA 1
ATOM 1375 C C . ASP A 1 181 ? 3.969 8.774 11.502 1.00 94.88 181 ASP A C 1
ATOM 1377 O O . ASP A 1 181 ? 3.525 7.709 11.916 1.00 94.88 181 ASP A O 1
ATOM 1381 N N . THR A 1 182 ? 3.703 9.216 10.268 1.00 96.62 182 THR A N 1
ATOM 1382 C CA . THR A 1 182 ? 2.801 8.551 9.314 1.00 96.62 182 THR A CA 1
ATOM 1383 C C . THR A 1 182 ? 3.117 7.057 9.132 1.00 96.62 182 THR A C 1
ATOM 1385 O O . THR A 1 182 ? 2.208 6.221 9.124 1.00 96.62 182 THR A O 1
ATOM 1388 N N . MET A 1 183 ? 4.401 6.686 9.049 1.00 95.62 183 MET A N 1
ATOM 1389 C CA . MET A 1 183 ? 4.817 5.281 8.929 1.00 95.62 183 MET A CA 1
ATOM 1390 C C . MET A 1 183 ? 4.594 4.505 10.231 1.00 95.62 183 MET A C 1
ATOM 1392 O O . MET A 1 183 ? 4.113 3.372 10.206 1.00 95.62 183 MET A O 1
ATOM 1396 N N . ASN A 1 184 ? 4.901 5.123 11.376 1.00 96.19 184 ASN A N 1
ATOM 1397 C CA . ASN A 1 184 ? 4.688 4.512 12.687 1.00 96.19 184 ASN A CA 1
ATOM 1398 C C . ASN A 1 184 ? 3.197 4.286 12.949 1.00 96.19 184 ASN A C 1
ATOM 1400 O O . ASN A 1 184 ? 2.809 3.197 13.370 1.00 96.19 184 ASN A O 1
ATOM 1404 N N . PHE A 1 185 ? 2.363 5.280 12.650 1.00 97.62 185 PHE A N 1
ATOM 1405 C CA . PHE A 1 185 ? 0.919 5.218 12.818 1.00 97.62 185 PHE A CA 1
ATOM 1406 C C . PHE A 1 185 ? 0.321 4.105 11.954 1.00 97.62 185 PHE A C 1
ATOM 1408 O O . PHE A 1 185 ? -0.424 3.267 12.461 1.00 97.62 185 PHE A O 1
ATOM 1415 N N . GLY A 1 186 ? 0.703 4.029 10.672 1.00 97.44 186 GLY A N 1
ATOM 1416 C CA . GLY A 1 186 ? 0.287 2.952 9.767 1.00 97.44 186 GLY A CA 1
ATOM 1417 C C . GLY A 1 186 ? 0.638 1.557 10.300 1.00 97.44 186 GLY A C 1
ATOM 1418 O O . GLY A 1 186 ? -0.234 0.684 10.356 1.00 97.44 186 GLY A O 1
ATOM 1419 N N . ALA A 1 187 ? 1.863 1.380 10.804 1.00 96.94 187 ALA A N 1
ATOM 1420 C CA . ALA A 1 187 ? 2.296 0.136 11.442 1.00 96.94 187 ALA A CA 1
ATOM 1421 C C . ALA A 1 187 ? 1.483 -0.198 12.712 1.00 96.94 187 ALA A C 1
ATOM 1423 O O . ALA A 1 187 ? 1.217 -1.365 13.006 1.00 96.94 187 ALA A O 1
ATOM 1424 N N . ARG A 1 188 ? 1.036 0.808 13.479 1.00 97.62 188 ARG A N 1
ATOM 1425 C CA . ARG A 1 188 ? 0.134 0.581 14.624 1.00 97.62 188 ARG A CA 1
ATOM 1426 C C . ARG A 1 188 ? -1.273 0.180 14.191 1.00 97.62 188 ARG A C 1
ATOM 1428 O O . ARG A 1 188 ? -1.869 -0.670 14.848 1.00 97.62 188 ARG A O 1
ATOM 1435 N N . LEU A 1 189 ? -1.788 0.739 13.096 1.00 98.31 189 LEU A N 1
ATOM 1436 C CA . LEU A 1 189 ? -3.106 0.370 12.577 1.00 98.31 189 LEU A CA 1
ATOM 1437 C C . LEU A 1 189 ? -3.152 -1.078 12.099 1.00 98.31 189 LEU A C 1
ATOM 1439 O O . LEU A 1 189 ? -4.072 -1.803 12.474 1.00 98.31 189 LEU A O 1
ATOM 1443 N N . VAL A 1 190 ? -2.166 -1.515 11.309 1.00 98.19 190 VAL A N 1
ATOM 1444 C CA . VAL A 1 190 ? -2.136 -2.899 10.811 1.00 98.19 190 VAL A CA 1
ATOM 1445 C C . VAL A 1 190 ? -1.954 -3.901 11.952 1.00 98.19 190 VAL A C 1
ATOM 1447 O O . VAL A 1 190 ? -2.614 -4.936 11.962 1.00 98.19 190 VAL A O 1
ATOM 1450 N N . ALA A 1 191 ? -1.155 -3.563 12.971 1.00 96.94 191 ALA A N 1
ATOM 1451 C CA . ALA A 1 191 ? -0.981 -4.403 14.154 1.00 96.94 191 ALA A CA 1
ATOM 1452 C C . ALA A 1 191 ? -2.278 -4.565 14.971 1.00 96.94 191 ALA A C 1
ATOM 1454 O O . ALA A 1 191 ? -2.465 -5.582 15.636 1.00 96.94 191 ALA A O 1
ATOM 1455 N N . ALA A 1 192 ? -3.175 -3.575 14.924 1.00 97.12 192 ALA A N 1
ATOM 1456 C CA . ALA A 1 192 ? -4.487 -3.632 15.564 1.00 97.12 192 ALA A CA 1
ATOM 1457 C C . ALA A 1 192 ? -5.570 -4.297 14.690 1.00 97.12 192 ALA A C 1
ATOM 1459 O O . ALA A 1 192 ? -6.670 -4.564 15.184 1.00 97.12 192 ALA A O 1
ATOM 1460 N N . ALA A 1 193 ? -5.285 -4.548 13.408 1.00 97.44 193 ALA A N 1
ATOM 1461 C CA . ALA A 1 193 ? -6.221 -5.150 12.470 1.00 97.44 193 ALA A CA 1
ATOM 1462 C C . ALA A 1 193 ? -6.305 -6.671 12.658 1.00 97.44 193 ALA A C 1
ATOM 1464 O O . ALA A 1 193 ? -5.300 -7.386 12.693 1.00 97.44 193 ALA A O 1
ATOM 1465 N N . LYS A 1 194 ? -7.532 -7.191 12.732 1.00 96.06 194 LYS A N 1
ATOM 1466 C CA . LYS A 1 194 ? -7.793 -8.637 12.724 1.00 96.06 194 LYS A CA 1
ATOM 1467 C C . LYS A 1 194 ? -7.673 -9.223 11.310 1.00 96.06 194 LYS A C 1
ATOM 1469 O O . LYS A 1 194 ? -7.584 -8.510 10.315 1.00 96.06 194 LYS A O 1
ATOM 1474 N N . GLY A 1 195 ? -7.696 -10.553 11.213 1.00 95.62 195 GLY A N 1
ATOM 1475 C CA . GLY A 1 195 ? -7.785 -11.240 9.923 1.00 95.62 195 GLY A CA 1
ATOM 1476 C C . GLY A 1 195 ? -9.063 -10.862 9.174 1.00 95.62 195 GLY A C 1
ATOM 1477 O O . GLY A 1 195 ? -10.150 -10.949 9.742 1.00 95.62 195 GLY A O 1
ATOM 1478 N N . GLY A 1 196 ? -8.929 -10.428 7.921 1.00 96.50 196 GLY A N 1
ATOM 1479 C CA . GLY A 1 196 ? -10.055 -9.983 7.092 1.00 96.50 196 GLY A CA 1
ATOM 1480 C C . GLY A 1 196 ? -10.487 -8.537 7.331 1.00 96.50 196 GLY A C 1
ATOM 1481 O O . GLY A 1 196 ? -11.428 -8.056 6.696 1.00 96.50 196 GLY A O 1
ATOM 1482 N N . GLU A 1 197 ? -9.812 -7.841 8.243 1.00 97.25 197 GLU A N 1
ATOM 1483 C CA . GLU A 1 197 ? -10.142 -6.486 8.659 1.00 97.25 197 GLU A CA 1
ATOM 1484 C C . GLU A 1 197 ? -9.188 -5.462 8.039 1.00 97.25 197 GLU A C 1
ATOM 1486 O O . GLU A 1 197 ? -7.982 -5.690 7.913 1.00 97.25 197 GLU A O 1
ATOM 1491 N N . MET A 1 198 ? -9.741 -4.302 7.694 1.00 98.44 198 MET A N 1
ATOM 1492 C CA . MET A 1 198 ? -8.992 -3.100 7.365 1.00 98.44 198 MET A CA 1
ATOM 1493 C C . MET A 1 198 ? -9.314 -2.001 8.379 1.00 98.44 198 MET A C 1
ATOM 1495 O O . MET A 1 198 ? -10.477 -1.634 8.555 1.00 98.44 198 MET A O 1
ATOM 1499 N N . VAL A 1 199 ? -8.280 -1.460 9.019 1.00 98.62 199 VAL A N 1
ATOM 1500 C CA . VAL A 1 199 ? -8.372 -0.347 9.969 1.00 98.62 199 VAL A CA 1
ATOM 1501 C C . VAL A 1 199 ? -7.892 0.934 9.293 1.00 98.62 199 VAL A C 1
ATOM 1503 O O . VAL A 1 199 ? -6.785 1.003 8.763 1.00 98.62 199 VAL A O 1
ATOM 1506 N N . LEU A 1 200 ? -8.735 1.960 9.319 1.00 98.62 200 LEU A N 1
ATOM 1507 C CA . LEU A 1 200 ? -8.507 3.270 8.723 1.00 98.62 200 LEU A CA 1
ATOM 1508 C C . LEU A 1 200 ? -8.288 4.309 9.824 1.00 98.62 200 LEU A C 1
ATOM 1510 O O . LEU A 1 200 ? -9.021 4.331 10.819 1.00 98.62 200 LEU A O 1
ATOM 1514 N N . SER A 1 201 ? -7.331 5.216 9.635 1.00 98.31 201 SER A N 1
ATOM 1515 C CA . SER A 1 201 ? -7.271 6.427 10.457 1.00 98.31 201 SER A CA 1
ATOM 1516 C C . SER A 1 201 ? -8.444 7.360 10.155 1.00 98.31 201 SER A C 1
ATOM 1518 O O . SER A 1 201 ? -9.035 7.323 9.073 1.00 98.31 201 SER A O 1
ATOM 1520 N N . GLU A 1 202 ? -8.740 8.273 11.079 1.00 97.19 202 GLU A N 1
ATOM 1521 C CA . GLU A 1 202 ? -9.746 9.315 10.849 1.00 97.19 202 GLU A CA 1
ATOM 1522 C C . GLU A 1 202 ? -9.433 10.191 9.623 1.00 97.19 202 GLU A C 1
ATOM 1524 O O . GLU A 1 202 ? -10.345 10.536 8.874 1.00 97.19 202 GLU A O 1
ATOM 1529 N N . ALA A 1 203 ? -8.153 10.486 9.366 1.00 96.44 203 ALA A N 1
ATOM 1530 C CA . ALA A 1 203 ? -7.718 11.241 8.187 1.00 96.44 203 ALA A CA 1
ATOM 1531 C C . ALA A 1 203 ? -8.105 10.570 6.856 1.00 96.44 203 ALA A C 1
ATOM 1533 O O . ALA A 1 203 ? -8.487 11.254 5.914 1.00 96.44 203 ALA A O 1
ATOM 1534 N N . VAL A 1 204 ? -8.052 9.237 6.781 1.00 98.06 204 VAL A N 1
ATOM 1535 C CA . VAL A 1 204 ? -8.458 8.488 5.582 1.00 98.06 204 VAL A CA 1
ATOM 1536 C C . VAL A 1 204 ? -9.976 8.371 5.511 1.00 98.06 204 VAL A C 1
ATOM 1538 O O . VAL A 1 204 ? -10.560 8.557 4.447 1.00 98.06 204 VAL A O 1
ATOM 1541 N N . TRP A 1 205 ? -10.622 8.093 6.647 1.00 97.69 205 TRP A N 1
ATOM 1542 C CA . TRP A 1 205 ? -12.066 7.874 6.724 1.00 97.69 205 TRP A CA 1
ATOM 1543 C C . TRP A 1 205 ? -12.894 9.046 6.188 1.00 97.69 205 TRP A C 1
ATOM 1545 O O . TRP A 1 205 ? -13.881 8.817 5.486 1.00 97.69 205 TRP A O 1
ATOM 1555 N N . LYS A 1 206 ? -12.482 10.290 6.469 1.00 95.06 206 LYS A N 1
ATOM 1556 C CA . LYS A 1 206 ? -13.180 11.501 5.999 1.00 95.06 206 LYS A CA 1
ATOM 1557 C C . LYS A 1 206 ? -13.435 11.487 4.487 1.00 95.06 206 LYS A C 1
ATOM 1559 O O . LYS A 1 206 ? -14.525 11.861 4.065 1.00 95.06 206 LYS A O 1
ATOM 1564 N N . ASP A 1 207 ? -12.499 10.955 3.704 1.00 94.69 207 ASP A N 1
ATOM 1565 C CA . ASP A 1 207 ? -12.571 10.966 2.239 1.00 94.69 207 ASP A CA 1
ATOM 1566 C C . ASP A 1 207 ? -13.320 9.765 1.638 1.00 94.69 207 ASP A C 1
ATOM 1568 O O . ASP A 1 207 ? -13.686 9.808 0.458 1.00 94.69 207 ASP A O 1
ATOM 1572 N N . VAL A 1 208 ? -13.541 8.699 2.422 1.00 95.81 208 VAL A N 1
ATOM 1573 C CA . VAL A 1 208 ? -14.110 7.413 1.955 1.00 95.81 208 VAL A CA 1
ATOM 1574 C C . VAL A 1 208 ? -15.393 6.986 2.669 1.00 95.81 208 VAL A C 1
ATOM 1576 O O . VAL A 1 208 ? -15.978 5.968 2.305 1.00 95.81 208 VAL A O 1
ATOM 1579 N N . SER A 1 209 ? -15.855 7.740 3.667 1.00 93.50 209 SER A N 1
ATOM 1580 C CA . SER A 1 209 ? -17.021 7.389 4.496 1.00 93.50 209 SER A CA 1
ATOM 1581 C C . SER A 1 209 ? -18.329 7.178 3.716 1.00 93.50 209 SER A C 1
ATOM 1583 O O . SER A 1 209 ? -19.198 6.439 4.171 1.00 93.50 209 SER A O 1
ATOM 1585 N N . GLY A 1 210 ? -18.463 7.776 2.526 1.00 92.00 210 GLY A N 1
ATOM 1586 C CA . GLY A 1 210 ? -19.597 7.555 1.617 1.00 92.00 210 GLY A CA 1
ATOM 1587 C C . GLY A 1 210 ? -19.464 6.332 0.697 1.00 92.00 210 GLY A C 1
ATOM 1588 O O . GLY A 1 210 ? -20.418 5.984 0.008 1.00 92.00 210 GLY A O 1
ATOM 1589 N N . GLU A 1 211 ? -18.297 5.687 0.662 1.00 91.75 211 GLU A N 1
ATOM 1590 C CA . GLU A 1 211 ? -17.961 4.601 -0.275 1.00 91.75 211 GLU A CA 1
ATOM 1591 C C . GLU A 1 211 ? -17.696 3.267 0.432 1.00 91.75 211 GLU A C 1
ATOM 1593 O O . GLU A 1 211 ? -17.855 2.197 -0.159 1.00 91.75 211 GLU A O 1
ATOM 1598 N N . VAL A 1 212 ? -17.284 3.317 1.700 1.00 92.69 212 VAL A N 1
ATOM 1599 C CA . VAL A 1 212 ? -16.902 2.148 2.493 1.00 92.69 212 VAL A CA 1
ATOM 1600 C C . VAL A 1 212 ? -17.692 2.136 3.791 1.00 92.69 212 VAL A C 1
ATOM 1602 O O . VAL A 1 212 ? -17.656 3.092 4.554 1.00 92.69 212 VAL A O 1
ATOM 1605 N N . ALA A 1 213 ? -18.366 1.024 4.082 1.00 93.62 213 ALA A N 1
ATOM 1606 C CA . ALA A 1 213 ? -18.986 0.812 5.384 1.00 93.62 213 ALA A CA 1
ATOM 1607 C C . ALA A 1 213 ? -17.917 0.399 6.409 1.00 93.62 213 ALA A C 1
ATOM 1609 O O . ALA A 1 213 ? -17.274 -0.640 6.249 1.00 93.62 213 ALA A O 1
ATOM 1610 N N . ALA A 1 214 ? -17.733 1.193 7.463 1.00 95.56 214 ALA A N 1
ATOM 1611 C CA . ALA A 1 214 ? -16.821 0.899 8.566 1.00 95.56 214 ALA A CA 1
ATOM 1612 C C . ALA A 1 214 ? -17.440 1.322 9.903 1.00 95.56 214 ALA A C 1
ATOM 1614 O O . ALA A 1 214 ? -18.262 2.236 9.958 1.00 95.56 214 ALA A O 1
ATOM 1615 N N . GLN A 1 215 ? -17.033 0.661 10.983 1.00 96.75 215 GLN A N 1
ATOM 1616 C CA . GLN A 1 215 ? -17.470 0.968 12.342 1.00 96.75 215 GLN A CA 1
ATOM 1617 C C . GLN A 1 215 ? -16.393 1.773 13.076 1.00 96.75 215 GLN A C 1
ATOM 1619 O O . GLN A 1 215 ? -15.216 1.406 12.997 1.00 96.75 215 GLN A O 1
ATOM 1624 N N . PRO A 1 216 ? -16.753 2.843 13.808 1.00 97.25 216 PRO A N 1
ATOM 1625 C CA . PRO A 1 216 ? -15.792 3.570 14.624 1.00 97.25 216 PRO A CA 1
ATOM 1626 C C . PRO A 1 216 ? -15.220 2.662 15.720 1.00 97.25 216 PRO A C 1
ATOM 1628 O O . PRO A 1 216 ? -15.933 1.882 16.352 1.00 97.25 216 PRO A O 1
ATOM 1631 N N . ARG A 1 217 ? -13.916 2.782 15.963 1.00 96.69 217 ARG A N 1
ATOM 1632 C CA . ARG A 1 217 ? -13.175 2.048 16.989 1.00 96.69 217 ARG A CA 1
ATOM 1633 C C . ARG A 1 217 ? -12.186 2.981 17.673 1.00 96.69 217 ARG A C 1
ATOM 1635 O O . ARG A 1 217 ? -11.423 3.681 17.012 1.00 96.69 217 ARG A O 1
ATOM 1642 N N . SER A 1 218 ? -12.182 2.962 18.998 1.00 96.75 218 SER A N 1
ATOM 1643 C CA . SER A 1 218 ? -11.159 3.633 19.797 1.00 96.75 218 SER A CA 1
ATOM 1644 C C . SER A 1 218 ? -10.013 2.658 20.060 1.00 96.75 218 SER A C 1
ATOM 1646 O O . SER A 1 218 ? -10.270 1.545 20.522 1.00 96.75 218 SER A O 1
ATOM 1648 N N . LEU A 1 219 ? -8.778 3.038 19.732 1.00 96.56 219 LEU A N 1
ATOM 1649 C CA . LEU A 1 219 ? -7.591 2.197 19.887 1.00 96.56 219 LEU A CA 1
ATOM 1650 C C . LEU A 1 219 ? -6.519 2.900 20.719 1.00 96.56 219 LEU A C 1
ATOM 1652 O O . LEU A 1 219 ? -6.140 4.026 20.418 1.00 96.56 219 LEU A O 1
ATOM 1656 N N . GLU A 1 220 ? -5.973 2.204 21.712 1.00 95.94 220 GLU A N 1
ATOM 1657 C CA . GLU A 1 220 ? -4.745 2.614 22.400 1.00 95.94 220 GLU A CA 1
ATOM 1658 C C . GLU A 1 220 ? -3.544 2.187 21.550 1.00 95.94 220 GLU A C 1
ATOM 1660 O O . GLU A 1 220 ? -3.229 0.998 21.441 1.00 95.94 220 GLU A O 1
ATOM 1665 N N . LEU A 1 221 ? -2.888 3.147 20.898 1.00 94.75 221 LEU A N 1
ATOM 1666 C CA . LEU A 1 221 ? -1.762 2.877 20.007 1.00 94.75 221 LEU A CA 1
ATOM 1667 C C . LEU A 1 221 ? -0.443 3.177 20.724 1.00 94.75 221 LEU A C 1
ATOM 1669 O O . LEU A 1 221 ? -0.221 4.274 21.234 1.00 94.75 221 LEU A O 1
ATOM 1673 N N . LYS A 1 222 ? 0.480 2.210 20.731 1.00 91.88 222 LYS A N 1
ATOM 1674 C CA . LYS A 1 222 ? 1.803 2.386 21.349 1.00 91.88 222 LYS A CA 1
ATOM 1675 C C . LYS A 1 222 ? 2.529 3.595 20.746 1.00 91.88 222 LYS A C 1
ATOM 1677 O O . LYS A 1 222 ? 2.851 3.579 19.556 1.00 91.88 222 LYS A O 1
ATOM 1682 N N . GLY A 1 223 ? 2.878 4.556 21.601 1.00 91.81 223 GLY A N 1
ATOM 1683 C CA . GLY A 1 223 ? 3.578 5.790 21.228 1.00 91.81 223 GLY A CA 1
ATOM 1684 C C . GLY A 1 223 ? 2.669 7.013 21.082 1.00 91.81 223 GLY A C 1
ATOM 1685 O O . GLY A 1 223 ? 3.190 8.101 20.876 1.00 91.81 223 GLY A O 1
ATOM 1686 N N . TYR A 1 224 ? 1.350 6.854 21.237 1.00 93.00 224 TYR A N 1
ATOM 1687 C CA . TYR A 1 224 ? 0.374 7.939 21.146 1.00 93.00 224 TYR A CA 1
ATOM 1688 C C . TYR A 1 224 ? -0.266 8.219 22.505 1.00 93.00 224 TYR A C 1
ATOM 1690 O O . TYR A 1 224 ? -0.444 7.317 23.325 1.00 93.00 224 TYR A O 1
ATOM 1698 N N . ALA A 1 225 ? -0.582 9.490 22.754 1.00 90.19 225 ALA A N 1
ATOM 1699 C CA . ALA A 1 225 ? -1.214 9.915 23.992 1.00 90.19 225 ALA A CA 1
ATOM 1700 C C . ALA A 1 225 ? -2.718 9.603 23.956 1.00 90.19 225 ALA A C 1
ATOM 1702 O O . ALA A 1 225 ? -3.504 10.356 23.383 1.00 90.19 225 ALA A O 1
ATOM 1703 N N . GLY A 1 226 ? -3.099 8.505 24.605 1.00 91.62 226 GLY A N 1
ATOM 1704 C CA . GLY A 1 226 ? -4.488 8.113 24.822 1.00 91.62 226 GLY A CA 1
ATOM 1705 C C . GLY A 1 226 ? -5.184 7.482 23.609 1.00 91.62 226 GLY A C 1
ATOM 1706 O O . GLY A 1 226 ? -4.554 7.215 22.578 1.00 91.62 226 GLY A O 1
ATOM 1707 N N . PRO A 1 227 ? -6.505 7.250 23.726 1.00 93.88 227 PRO A N 1
ATOM 1708 C CA . PRO A 1 227 ? -7.263 6.538 22.714 1.00 93.88 227 PRO A CA 1
ATOM 1709 C C . PRO A 1 227 ? -7.371 7.328 21.409 1.00 93.88 227 PRO A C 1
ATOM 1711 O O . PRO A 1 227 ? -7.823 8.474 21.380 1.00 93.88 227 PRO A O 1
ATOM 1714 N N . VAL A 1 228 ? -7.038 6.670 20.303 1.00 96.31 228 VAL A N 1
ATOM 1715 C CA . VAL A 1 228 ? -7.117 7.226 18.956 1.00 96.31 228 VAL A CA 1
ATOM 1716 C C . VAL A 1 228 ? -8.356 6.704 18.239 1.00 96.31 228 VAL A C 1
ATOM 1718 O O . VAL A 1 228 ? -8.634 5.502 18.217 1.00 96.31 228 VAL A O 1
ATOM 1721 N N . ARG A 1 229 ? -9.108 7.613 17.613 1.00 97.50 229 ARG A N 1
ATOM 1722 C CA . ARG A 1 229 ? -10.278 7.258 16.809 1.00 97.50 229 ARG A CA 1
ATOM 1723 C C . ARG A 1 229 ? -9.852 6.684 15.459 1.00 97.50 229 ARG A C 1
ATOM 1725 O O . ARG A 1 229 ? -9.137 7.312 14.682 1.00 97.50 229 ARG A O 1
ATOM 1732 N N . THR A 1 230 ? -10.354 5.495 15.169 1.00 98.12 230 THR A N 1
ATOM 1733 C CA . THR A 1 230 ? -10.123 4.743 13.933 1.00 98.12 230 THR A CA 1
ATOM 1734 C C . THR A 1 230 ? -11.439 4.169 13.423 1.00 98.12 230 THR A C 1
ATOM 1736 O O . THR A 1 230 ? -12.464 4.257 14.102 1.00 98.12 230 THR A O 1
ATOM 1739 N N . TYR A 1 231 ? -11.428 3.595 12.225 1.00 98.38 231 TYR A N 1
ATOM 1740 C CA . TYR A 1 231 ? -12.605 2.995 11.609 1.00 98.38 231 TYR A CA 1
ATOM 1741 C C . TYR A 1 231 ? -12.240 1.628 11.049 1.00 98.38 231 TYR A C 1
ATOM 1743 O O . TYR A 1 231 ? -11.302 1.511 10.267 1.00 98.38 231 TYR A O 1
ATOM 1751 N N . ALA A 1 232 ? -12.961 0.590 11.456 1.00 97.62 232 ALA A N 1
ATOM 1752 C CA . ALA A 1 232 ? -12.701 -0.778 11.035 1.00 97.62 232 ALA A CA 1
ATOM 1753 C C . ALA A 1 232 ? -13.781 -1.249 10.062 1.00 97.62 232 ALA A C 1
ATOM 1755 O O . ALA A 1 232 ? -14.974 -1.173 10.357 1.00 97.62 232 ALA A O 1
ATOM 1756 N N . THR A 1 233 ? -13.361 -1.750 8.907 1.00 95.94 233 THR A N 1
ATOM 1757 C CA . THR A 1 233 ? -14.227 -2.452 7.959 1.00 95.94 233 THR A CA 1
ATOM 1758 C C . THR A 1 233 ? -13.756 -3.890 7.819 1.00 95.94 233 THR A C 1
ATOM 1760 O O . THR A 1 233 ? -12.560 -4.168 7.892 1.00 95.94 233 THR A O 1
ATOM 1763 N N . GLN A 1 234 ? -14.691 -4.811 7.627 1.00 91.75 234 GLN A N 1
ATOM 1764 C CA . GLN A 1 234 ? -14.397 -6.226 7.467 1.00 91.75 234 GLN A CA 1
ATOM 1765 C C . GLN A 1 234 ? -15.069 -6.727 6.196 1.00 91.75 234 GLN A C 1
ATOM 1767 O O . GLN A 1 234 ? -16.248 -6.462 5.960 1.00 91.75 234 GLN A O 1
ATOM 1772 N N . LEU A 1 235 ? -14.315 -7.461 5.381 1.00 85.31 235 LEU A N 1
ATOM 1773 C CA . LEU A 1 235 ? -14.909 -8.253 4.313 1.00 85.31 235 LEU A CA 1
ATOM 1774 C C . LEU A 1 235 ? -15.366 -9.573 4.924 1.00 85.31 235 LEU A C 1
ATOM 1776 O O . LEU A 1 235 ? -14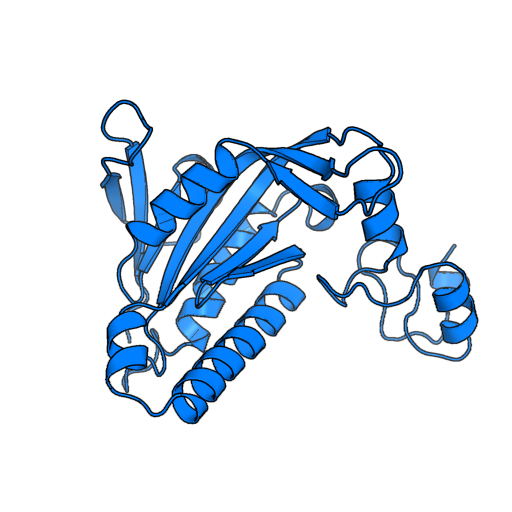.553 -10.354 5.407 1.00 85.31 235 LEU A O 1
ATOM 1780 N N . THR A 1 236 ? -16.676 -9.783 4.931 1.00 68.50 236 THR A N 1
ATOM 1781 C CA . THR A 1 236 ? -17.288 -11.076 5.231 1.00 68.50 236 THR A CA 1
ATOM 1782 C C . THR A 1 236 ? -17.796 -11.696 3.930 1.00 68.50 236 THR A C 1
ATOM 1784 O O . THR A 1 236 ? -18.222 -10.950 3.036 1.00 68.50 236 THR A O 1
ATOM 1787 N N . PRO A 1 237 ? -17.801 -13.034 3.805 1.00 70.00 237 PRO A N 1
ATOM 1788 C CA . PRO A 1 237 ? -18.549 -13.703 2.747 1.00 70.00 237 PRO A CA 1
A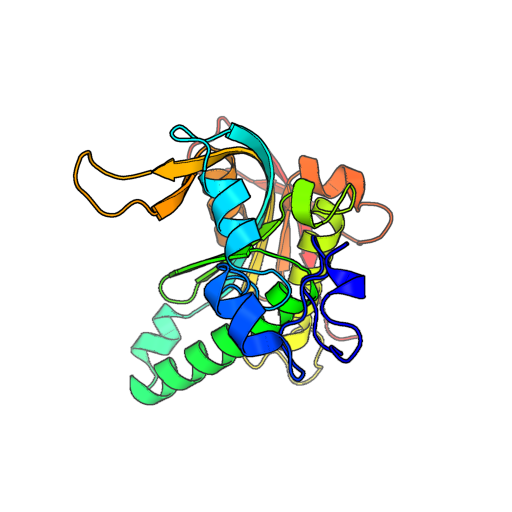TOM 1789 C C . PRO A 1 237 ? -20.009 -13.226 2.767 1.00 70.00 237 PRO A C 1
ATOM 1791 O O . PRO A 1 237 ? -20.564 -12.991 3.844 1.00 70.00 237 PRO A O 1
ATOM 1794 N N . LYS A 1 238 ? -20.594 -13.015 1.584 1.00 55.41 238 LYS A N 1
ATOM 1795 C CA . LYS A 1 238 ? -22.036 -12.769 1.450 1.00 55.41 238 LYS A CA 1
ATOM 1796 C C . LYS A 1 238 ? -22.810 -14.074 1.522 1.00 55.41 238 LYS A C 1
ATOM 1798 O O . LYS A 1 238 ? -22.273 -15.081 1.012 1.00 55.41 238 LYS A O 1
#